Protein AF-A0AAE0IP73-F1 (afdb_monomer)

InterPro domains:
  IPR002052 DNA methylase, N-6 adenine-specific, conserved site [PS00092] (218-224)
  IPR004556 Methyltransferase HemK-like [TIGR00536] (57-243)
  IPR025714 Methyltransferase domain [PF13847] (130-221)
  IPR029063 S-adenosyl-L-methionine-dependent methyltransferase superfamily [G3DSA:3.40.50.150] (91-252)
  IPR029063 S-adenosyl-L-methionine-dependent methyltransferase superfamily [SSF53335] (69-247)
  IPR050320 Protein N5-glutamine methyltransferase [PTHR18895] (14-244)

Solvent-accessible surface area (backbone atoms only — not comparable to full-atom values): 18117 Å² total; per-residue (Å²): 133,86,82,80,61,69,66,59,47,54,57,27,40,78,76,31,63,66,31,34,49,25,28,83,62,51,72,37,65,70,53,12,48,52,53,49,49,53,49,49,50,52,48,53,76,71,51,94,57,93,46,75,71,43,57,54,50,43,52,54,50,43,52,51,53,49,53,45,37,43,74,37,49,52,63,40,56,73,70,38,32,46,80,48,86,98,40,64,41,60,33,50,81,63,32,59,74,88,47,73,70,58,39,52,54,46,55,51,48,41,54,49,53,58,46,48,54,67,77,56,60,64,95,50,88,77,59,77,73,46,32,38,38,23,40,50,28,34,43,26,62,61,44,52,47,45,46,65,69,42,54,89,79,37,60,30,30,39,35,37,26,28,21,71,45,67,64,17,38,54,42,21,54,48,28,39,60,72,59,65,66,67,64,68,100,56,101,50,60,48,48,78,50,70,42,74,30,49,81,87,45,98,72,44,64,99,66,65,97,85,52,84,89,71,68,77,39,82,46,67,70,63,80,79,56,47,48,72,48,48,76,71,69,52,55,71,36,49,71,74,55,34,58,74,35,69,74,52,52,79,83,86,73,90,68,84,89,81,81,88,81,94,75,88,82,82,87,79,85,89,79,90,79,84,86,76,90,72,88,78,86,78,92,79,79,82,88,76,92,82,82,91,85,80,88,133

Radius of gyration: 24.97 Å; Cα contacts (8 Å, |Δi|>4): 367; chains: 1; bounding box: 67×69×61 Å

Structure (mmCIF, N/CA/C/O backbone):
data_AF-A0AAE0IP73-F1
#
_entry.id   AF-A0AAE0IP73-F1
#
loop_
_atom_site.group_PDB
_atom_site.id
_atom_site.type_symbol
_atom_site.label_atom_id
_atom_site.label_alt_id
_atom_site.label_comp_id
_atom_site.label_asym_id
_atom_site.label_entity_id
_atom_site.label_seq_id
_atom_site.pdbx_PDB_ins_code
_atom_site.Cartn_x
_atom_site.Cartn_y
_atom_site.Cartn_z
_atom_site.occupancy
_atom_site.B_iso_or_equiv
_atom_site.auth_seq_id
_atom_site.auth_comp_id
_atom_site.auth_asym_id
_atom_site.auth_atom_id
_atom_site.pdbx_PDB_model_num
ATOM 1 N N . MET A 1 1 ? 13.366 18.060 -13.856 1.00 60.97 1 MET A N 1
ATOM 2 C CA . MET A 1 1 ? 13.980 16.730 -13.618 1.00 60.97 1 MET A CA 1
ATOM 3 C C . MET A 1 1 ? 15.224 16.582 -14.489 1.00 60.97 1 MET A C 1
ATOM 5 O O . MET A 1 1 ? 15.120 16.883 -15.676 1.00 60.97 1 MET A O 1
ATOM 9 N N . PRO A 1 2 ? 16.370 16.143 -13.937 1.00 74.88 2 PRO A N 1
ATOM 10 C CA . PRO A 1 2 ? 17.631 16.024 -14.676 1.00 74.88 2 PRO A CA 1
ATOM 11 C C . PRO A 1 2 ? 17.542 14.958 -15.774 1.00 74.88 2 PRO A C 1
ATOM 13 O O . PRO A 1 2 ? 16.885 13.933 -15.590 1.00 74.88 2 PRO A O 1
ATOM 16 N N . ARG A 1 3 ? 18.163 15.199 -16.933 1.00 85.75 3 ARG A N 1
ATOM 17 C CA . ARG A 1 3 ? 18.193 14.235 -18.048 1.00 85.75 3 ARG A CA 1
ATOM 18 C C . ARG A 1 3 ? 19.105 13.053 -17.699 1.00 85.75 3 ARG A C 1
ATOM 20 O O . ARG A 1 3 ? 20.137 13.243 -17.070 1.00 85.75 3 ARG A O 1
ATOM 27 N N . LEU A 1 4 ? 18.723 11.847 -18.118 1.00 90.62 4 LEU A N 1
ATOM 28 C CA . LEU A 1 4 ? 19.570 10.658 -17.976 1.00 90.62 4 LEU A CA 1
ATOM 29 C C . LEU A 1 4 ? 20.636 10.657 -19.081 1.00 90.62 4 LEU A C 1
ATOM 31 O O . LEU A 1 4 ? 20.276 10.921 -20.234 1.00 90.62 4 LEU A O 1
ATOM 35 N N . PRO A 1 5 ? 21.910 10.359 -18.774 1.00 93.25 5 PRO A N 1
ATOM 36 C CA . PRO A 1 5 ? 22.958 10.352 -19.782 1.00 93.25 5 PRO A CA 1
ATOM 37 C C . PRO A 1 5 ? 22.764 9.175 -20.757 1.00 93.25 5 PRO A C 1
ATOM 39 O O . PRO A 1 5 ? 22.367 8.086 -20.331 1.00 93.25 5 PRO A O 1
ATOM 42 N N . PRO A 1 6 ? 23.061 9.342 -22.060 1.00 93.69 6 PRO A N 1
ATOM 43 C CA . PRO A 1 6 ? 22.957 8.257 -23.038 1.00 93.69 6 PRO A CA 1
ATOM 44 C C . PRO A 1 6 ? 23.772 7.010 -22.667 1.00 93.69 6 PRO A C 1
ATOM 46 O O . PRO A 1 6 ? 23.308 5.895 -22.894 1.00 93.69 6 PRO A O 1
ATOM 49 N N . SER A 1 7 ? 24.944 7.185 -22.043 1.00 95.19 7 SER A N 1
ATOM 50 C CA . SER A 1 7 ? 25.801 6.092 -21.553 1.00 95.19 7 SER A CA 1
ATOM 51 C C . SER A 1 7 ? 25.061 5.123 -20.627 1.00 95.19 7 SER A C 1
ATOM 53 O O . SER A 1 7 ? 25.246 3.914 -20.742 1.00 95.19 7 SER A O 1
ATOM 55 N N . LEU A 1 8 ? 24.148 5.624 -19.789 1.00 94.62 8 LEU A N 1
ATOM 56 C CA . LEU A 1 8 ? 23.350 4.796 -18.884 1.00 94.62 8 LEU A CA 1
ATOM 57 C C . LEU A 1 8 ? 22.394 3.868 -19.648 1.00 94.62 8 LEU A C 1
ATOM 59 O O . LEU A 1 8 ? 22.199 2.721 -19.254 1.00 94.62 8 LEU A O 1
ATOM 63 N N . PHE A 1 9 ? 21.823 4.328 -20.767 1.00 94.31 9 PHE A N 1
ATOM 64 C CA . PHE A 1 9 ? 20.981 3.481 -21.618 1.00 94.31 9 PHE A CA 1
ATOM 65 C C . PHE A 1 9 ? 21.792 2.403 -22.334 1.00 94.31 9 PHE A C 1
ATOM 67 O O . PHE A 1 9 ? 21.301 1.284 -22.480 1.00 94.31 9 PHE A O 1
ATOM 74 N N . TRP A 1 10 ? 23.017 2.715 -22.765 1.00 95.12 10 TRP A N 1
ATOM 75 C CA . TRP A 1 10 ? 23.924 1.728 -23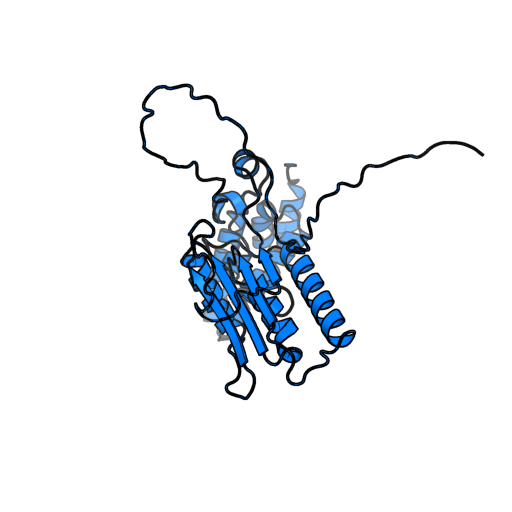.357 1.00 95.12 10 TRP A CA 1
ATOM 76 C C . TRP A 1 10 ? 24.322 0.656 -22.342 1.00 95.12 10 TRP A C 1
ATOM 78 O O . TRP A 1 10 ? 24.173 -0.529 -22.629 1.00 95.12 10 TRP A O 1
ATOM 88 N N . GLN A 1 11 ? 24.706 1.069 -21.132 1.00 95.69 11 GLN A N 1
ATOM 89 C CA . GLN A 1 11 ? 25.012 0.160 -20.026 1.00 95.69 11 GLN A CA 1
ATOM 90 C C . GLN A 1 11 ? 23.807 -0.713 -19.645 1.00 95.69 11 GLN A C 1
ATOM 92 O O . GLN A 1 11 ? 23.941 -1.912 -19.434 1.00 95.69 11 GLN A O 1
ATOM 97 N N . ALA A 1 12 ? 22.600 -0.147 -19.585 1.00 95.31 12 ALA A N 1
ATOM 98 C CA . ALA A 1 12 ? 21.411 -0.940 -19.296 1.00 95.31 12 ALA A CA 1
ATOM 99 C C . ALA A 1 12 ? 21.102 -1.945 -20.413 1.00 95.31 12 ALA A C 1
ATOM 101 O O . ALA A 1 12 ? 20.729 -3.076 -20.118 1.00 95.31 12 ALA A O 1
ATOM 102 N N . ARG A 1 13 ? 21.266 -1.557 -21.688 1.00 95.94 13 ARG A N 1
ATOM 103 C CA . ARG A 1 13 ? 21.025 -2.444 -22.839 1.00 95.94 13 ARG A CA 1
ATOM 104 C C . ARG A 1 13 ? 22.016 -3.598 -22.912 1.00 95.94 13 ARG A C 1
ATOM 106 O O . ARG A 1 1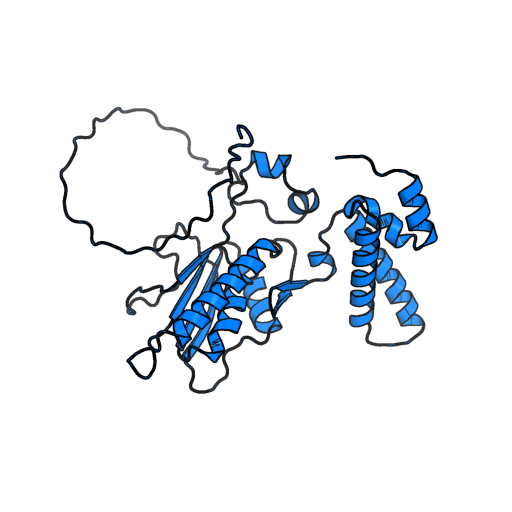3 ? 21.589 -4.679 -23.306 1.00 95.94 13 ARG A O 1
ATOM 113 N N . SER A 1 14 ? 23.280 -3.389 -22.534 1.00 96.12 14 SER A N 1
ATOM 114 C CA . SER A 1 14 ? 24.271 -4.473 -22.497 1.00 96.12 14 SER A CA 1
ATOM 115 C C . SER A 1 14 ? 23.934 -5.535 -21.447 1.00 96.12 14 SER A C 1
ATOM 117 O O . SER A 1 14 ? 24.271 -6.697 -21.637 1.00 96.12 14 SER A O 1
ATOM 119 N N . ILE A 1 15 ? 23.213 -5.161 -20.381 1.00 95.50 15 ILE A N 1
ATOM 120 C CA . ILE A 1 15 ? 22.706 -6.096 -19.366 1.00 95.50 15 ILE A CA 1
ATOM 121 C C . ILE A 1 15 ? 21.369 -6.714 -19.804 1.00 95.50 15 ILE A C 1
ATOM 123 O O . ILE A 1 15 ? 21.173 -7.926 -19.742 1.00 95.50 15 ILE A O 1
ATOM 127 N N . SER A 1 16 ? 20.398 -5.879 -20.187 1.00 95.56 16 SER A N 1
ATOM 128 C CA . SER A 1 16 ? 19.057 -6.307 -20.588 1.00 95.56 16 SER A CA 1
ATOM 129 C C . SER A 1 16 ? 18.303 -5.185 -21.318 1.00 95.56 16 SER A C 1
ATOM 131 O O . SER A 1 16 ? 18.069 -4.119 -20.735 1.00 95.56 16 SER A O 1
ATOM 133 N N . PRO A 1 17 ? 17.784 -5.422 -22.538 1.00 95.56 17 PRO A N 1
ATOM 134 C CA . PRO A 1 17 ? 16.918 -4.462 -23.231 1.00 95.56 17 PRO A CA 1
ATOM 135 C C . PRO A 1 17 ? 15.695 -4.042 -22.402 1.00 95.56 17 PRO A C 1
ATOM 137 O O . PRO A 1 17 ? 15.264 -2.888 -22.458 1.00 95.56 17 PRO A O 1
ATOM 140 N N . LEU A 1 18 ? 15.168 -4.956 -21.580 1.00 96.69 18 LEU A N 1
ATOM 141 C CA . LEU A 1 18 ? 14.058 -4.666 -20.676 1.00 96.69 18 LEU A CA 1
ATOM 142 C C . LEU A 1 18 ? 14.474 -3.708 -19.559 1.00 96.69 18 LEU A C 1
ATOM 144 O O . LEU A 1 18 ? 13.732 -2.773 -19.279 1.00 96.69 18 LEU A O 1
ATOM 148 N N . ALA A 1 19 ? 15.669 -3.860 -18.980 1.00 95.56 19 ALA A N 1
ATOM 149 C CA . ALA A 1 19 ? 16.162 -2.930 -17.961 1.00 95.56 19 ALA A CA 1
ATOM 150 C C . ALA A 1 19 ? 16.306 -1.514 -18.540 1.00 95.56 19 ALA A C 1
ATOM 152 O O . ALA A 1 19 ? 15.862 -0.537 -17.937 1.00 95.56 19 ALA A O 1
ATOM 153 N N . ALA A 1 20 ? 16.823 -1.407 -19.768 1.00 95.88 20 ALA A N 1
ATOM 154 C CA . ALA A 1 20 ? 16.914 -0.132 -20.473 1.00 95.88 20 ALA A CA 1
ATOM 155 C C . ALA A 1 20 ? 15.541 0.525 -20.708 1.00 95.88 20 ALA A C 1
ATOM 157 O O . ALA A 1 20 ? 15.435 1.753 -20.675 1.00 95.88 20 ALA A O 1
ATOM 158 N N . SER A 1 21 ? 14.483 -0.270 -20.916 1.00 95.81 21 SER A N 1
ATOM 159 C CA . SER A 1 21 ? 13.115 0.246 -21.068 1.00 95.81 21 SER A CA 1
ATOM 160 C C . SER A 1 21 ? 12.555 0.862 -19.777 1.00 95.81 21 SER A C 1
ATOM 162 O O . SER A 1 21 ? 11.788 1.823 -19.842 1.00 95.81 21 SER A O 1
ATOM 164 N N . LEU A 1 22 ? 12.988 0.365 -18.612 1.00 96.38 22 LEU A N 1
ATOM 165 C CA . LEU A 1 22 ? 12.520 0.810 -17.295 1.00 96.38 22 LEU A CA 1
ATOM 166 C C . LEU A 1 22 ? 13.253 2.058 -16.780 1.00 96.38 22 LEU A C 1
ATOM 168 O O . LEU A 1 22 ? 12.686 2.811 -15.989 1.00 96.38 22 LEU A O 1
ATOM 172 N N . LEU A 1 23 ? 14.463 2.346 -17.279 1.00 94.00 23 LEU A N 1
ATOM 173 C CA . LEU A 1 23 ? 15.287 3.491 -16.852 1.00 94.00 23 LEU A CA 1
ATOM 174 C C . LEU A 1 23 ? 14.543 4.830 -16.840 1.00 94.00 23 LEU A C 1
ATOM 176 O O . LEU A 1 23 ? 14.757 5.652 -15.952 1.00 94.00 23 LEU A O 1
ATOM 180 N N . LYS A 1 24 ? 13.664 5.080 -17.818 1.00 89.12 24 LYS A N 1
ATOM 181 C CA . LYS A 1 24 ? 12.915 6.348 -17.882 1.00 89.12 24 LYS A CA 1
ATOM 182 C C . LYS A 1 24 ? 12.046 6.561 -16.645 1.00 89.12 24 LYS A C 1
ATOM 184 O O . LYS A 1 24 ? 11.894 7.709 -16.217 1.00 89.12 24 LYS A O 1
ATOM 189 N N . THR A 1 25 ? 11.502 5.474 -16.106 1.00 91.31 25 THR A N 1
ATOM 190 C CA . THR A 1 25 ? 10.599 5.483 -14.960 1.00 91.31 25 THR A CA 1
ATOM 191 C C . THR A 1 25 ? 11.360 5.365 -13.643 1.00 91.31 25 THR A C 1
ATOM 193 O O . THR A 1 25 ? 11.041 6.101 -12.715 1.00 91.31 25 THR A O 1
ATOM 196 N N . CYS A 1 26 ? 12.391 4.516 -13.580 1.00 92.56 26 CYS A N 1
ATOM 197 C CA . CYS A 1 26 ? 13.190 4.290 -12.369 1.00 92.56 26 CYS A CA 1
ATOM 198 C C . CYS A 1 26 ? 14.248 5.372 -12.121 1.00 92.56 26 CYS A C 1
ATOM 200 O O . CYS A 1 26 ? 14.630 5.592 -10.985 1.00 92.56 26 CYS A O 1
ATOM 202 N N . ARG A 1 27 ? 14.693 6.077 -13.170 1.00 91.75 27 ARG A N 1
ATOM 203 C CA . ARG A 1 27 ? 15.709 7.150 -13.147 1.00 91.75 27 ARG A CA 1
ATOM 204 C C . ARG A 1 27 ? 17.138 6.715 -12.821 1.00 91.75 27 ARG A C 1
ATOM 206 O O . ARG A 1 27 ? 18.049 7.501 -13.056 1.00 91.75 27 ARG A O 1
ATOM 213 N N . ASP A 1 28 ? 17.352 5.481 -12.395 1.00 94.56 28 ASP A N 1
ATOM 214 C CA . ASP A 1 28 ? 18.674 4.894 -12.202 1.00 94.56 28 ASP A CA 1
ATOM 215 C C . ASP A 1 28 ? 18.690 3.401 -12.581 1.00 94.56 28 ASP A C 1
ATOM 217 O O . ASP A 1 28 ? 17.646 2.751 -12.708 1.00 94.56 28 ASP A O 1
ATOM 221 N N . LEU A 1 29 ? 19.892 2.875 -12.833 1.00 95.19 29 LEU A N 1
ATOM 222 C CA . LEU A 1 29 ? 20.094 1.492 -13.265 1.00 95.19 29 LEU A CA 1
ATOM 223 C C . LEU A 1 29 ? 19.829 0.465 -12.146 1.00 95.19 29 LEU A C 1
ATOM 225 O O . LEU A 1 29 ? 19.114 -0.497 -12.433 1.00 95.19 29 LEU A O 1
ATOM 229 N N . PRO A 1 30 ? 20.330 0.632 -10.904 1.00 97.00 30 PRO A N 1
ATOM 230 C CA . PRO A 1 30 ? 20.006 -0.280 -9.803 1.00 97.00 30 PRO A CA 1
ATOM 231 C C . PRO A 1 30 ? 18.498 -0.489 -9.604 1.00 97.00 30 PRO A C 1
ATOM 233 O O . PRO A 1 30 ? 18.034 -1.629 -9.555 1.00 97.00 30 PRO A O 1
ATOM 236 N N . SER A 1 31 ? 17.714 0.588 -9.578 1.00 96.00 31 SER A N 1
ATOM 237 C CA . SER A 1 31 ? 16.255 0.539 -9.462 1.00 96.00 31 SER A CA 1
ATOM 238 C C . SER A 1 31 ? 15.615 -0.163 -10.661 1.00 96.00 31 SER A C 1
ATOM 240 O O . SER A 1 31 ? 14.762 -1.028 -10.476 1.00 96.00 31 SER A O 1
ATOM 242 N N . ALA A 1 32 ? 16.057 0.128 -11.891 1.00 97.06 32 ALA A N 1
ATOM 243 C CA . ALA A 1 32 ? 15.546 -0.544 -13.090 1.00 97.06 32 ALA A CA 1
ATOM 244 C C . ALA A 1 32 ? 15.815 -2.060 -13.085 1.00 97.06 32 ALA A C 1
ATOM 246 O O . ALA A 1 32 ? 14.968 -2.842 -13.521 1.00 97.06 32 ALA A O 1
ATOM 247 N N . LEU A 1 33 ? 16.977 -2.487 -12.584 1.00 97.62 33 LEU A N 1
ATOM 248 C CA . LEU A 1 33 ? 17.318 -3.903 -12.443 1.00 97.62 33 LEU A CA 1
ATOM 249 C C . LEU A 1 33 ? 16.502 -4.578 -11.337 1.00 97.62 33 LEU A C 1
ATOM 251 O O . LEU A 1 33 ? 16.016 -5.689 -11.551 1.00 97.62 33 LEU A O 1
ATOM 255 N N . ASN A 1 34 ? 16.299 -3.905 -10.200 1.00 97.69 34 ASN A N 1
ATOM 256 C CA . ASN A 1 34 ? 15.454 -4.404 -9.114 1.00 97.69 34 ASN A CA 1
ATOM 257 C C . ASN A 1 34 ? 14.003 -4.592 -9.568 1.00 97.69 34 ASN A C 1
ATOM 259 O O . ASN A 1 34 ? 13.432 -5.660 -9.358 1.00 97.69 34 ASN A O 1
ATOM 263 N N . GLU A 1 35 ? 13.423 -3.605 -10.255 1.00 97.88 35 GLU A N 1
ATOM 264 C CA . GLU A 1 35 ? 12.065 -3.739 -10.780 1.00 97.88 35 GLU A CA 1
ATOM 265 C C . GLU A 1 35 ? 11.960 -4.830 -11.850 1.00 97.88 35 GLU A C 1
ATOM 267 O O . GLU A 1 35 ? 11.001 -5.600 -11.850 1.00 97.8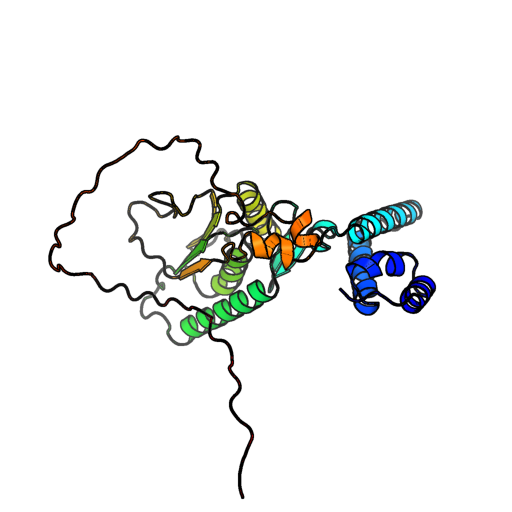8 35 GLU A O 1
ATOM 272 N N . LEU A 1 36 ? 12.953 -4.954 -12.738 1.00 98.00 36 LEU A N 1
ATOM 273 C CA . LEU A 1 36 ? 12.986 -6.047 -13.708 1.00 98.00 36 LEU A CA 1
ATOM 274 C C . LEU A 1 36 ? 13.043 -7.416 -13.017 1.00 98.00 36 LEU A C 1
ATOM 276 O O . LEU A 1 36 ? 12.372 -8.345 -13.467 1.00 98.00 36 LEU A O 1
ATOM 280 N N . ARG A 1 37 ? 13.834 -7.549 -11.946 1.00 97.88 37 ARG A N 1
ATOM 281 C CA . ARG A 1 37 ? 13.901 -8.774 -11.140 1.00 97.88 37 ARG A CA 1
ATOM 282 C C . ARG A 1 37 ? 12.526 -9.107 -10.557 1.00 97.88 37 ARG A C 1
ATOM 284 O O . ARG A 1 37 ? 12.045 -10.208 -10.792 1.00 97.88 37 ARG A O 1
ATOM 291 N N . TRP A 1 38 ? 11.861 -8.152 -9.910 1.00 97.62 38 TRP A N 1
ATOM 292 C CA . TRP A 1 38 ? 10.534 -8.375 -9.324 1.00 97.62 38 TRP A CA 1
ATOM 293 C C . TRP A 1 38 ? 9.465 -8.733 -10.363 1.00 97.62 38 TRP A C 1
ATOM 295 O O . TRP A 1 38 ? 8.660 -9.631 -10.136 1.00 97.62 38 TRP A O 1
ATOM 305 N N . ILE A 1 39 ? 9.469 -8.091 -11.539 1.00 97.69 39 ILE A N 1
ATOM 306 C CA . ILE A 1 39 ? 8.534 -8.450 -12.619 1.00 97.69 39 ILE A CA 1
ATOM 307 C C . ILE A 1 39 ? 8.810 -9.880 -13.115 1.00 97.69 39 ILE A C 1
ATOM 309 O O . ILE A 1 39 ? 7.870 -10.626 -13.380 1.00 97.69 39 ILE A O 1
ATOM 313 N N . ARG A 1 40 ? 10.081 -10.292 -13.229 1.00 96.31 40 ARG A N 1
ATOM 314 C CA . ARG A 1 40 ? 10.444 -11.673 -13.600 1.00 96.31 40 ARG A CA 1
ATOM 315 C C . ARG A 1 40 ? 9.980 -12.689 -12.562 1.00 96.31 40 ARG A C 1
ATOM 317 O O . ARG A 1 40 ? 9.426 -13.717 -12.945 1.00 96.31 40 ARG A O 1
ATOM 324 N N . GLU A 1 41 ? 10.193 -12.400 -11.282 1.00 95.12 41 GLU A N 1
ATOM 325 C CA . GLU A 1 41 ? 9.728 -13.236 -10.171 1.00 95.12 41 GLU A CA 1
ATOM 326 C C . GLU A 1 41 ? 8.204 -13.386 -10.218 1.00 95.12 41 GLU A C 1
ATOM 328 O O . GLU A 1 41 ? 7.708 -14.505 -10.211 1.00 95.12 41 GLU A O 1
ATOM 333 N N . HIS A 1 42 ? 7.464 -12.291 -10.412 1.00 94.88 42 HIS A N 1
ATOM 334 C CA . HIS A 1 42 ? 6.003 -12.316 -10.529 1.00 94.88 42 HIS A CA 1
ATOM 335 C C . HIS A 1 42 ? 5.492 -13.192 -11.686 1.00 94.88 42 HIS A C 1
ATOM 337 O O . HIS A 1 42 ? 4.551 -13.970 -11.512 1.00 94.88 42 HIS A O 1
ATOM 343 N N . VAL A 1 43 ? 6.125 -13.108 -12.862 1.00 94.62 43 VAL A N 1
ATOM 344 C CA . VAL A 1 43 ? 5.785 -13.976 -14.004 1.00 94.62 43 VAL A CA 1
ATOM 345 C C . VAL A 1 43 ? 6.088 -15.441 -13.686 1.00 94.62 43 VAL A C 1
ATOM 347 O O . VAL A 1 43 ? 5.273 -16.313 -13.978 1.00 94.62 43 VAL A O 1
ATOM 350 N N . SER A 1 44 ? 7.224 -15.708 -13.043 1.00 91.81 44 SER A N 1
ATOM 351 C CA . SER A 1 44 ? 7.641 -17.070 -12.691 1.00 91.81 44 SER A CA 1
ATOM 352 C C . SER A 1 44 ? 6.695 -17.700 -11.664 1.00 91.81 44 SER A C 1
ATOM 354 O O . SER A 1 44 ? 6.270 -18.834 -11.845 1.00 91.81 44 SER A O 1
ATOM 356 N N . SER A 1 45 ? 6.289 -16.948 -10.636 1.00 89.69 45 SER A N 1
ATOM 357 C CA . SER A 1 45 ? 5.346 -17.405 -9.605 1.00 89.69 45 SER A CA 1
ATOM 358 C C . SER A 1 45 ? 3.936 -17.662 -10.142 1.00 89.69 45 SER A C 1
ATOM 360 O O . SER A 1 45 ? 3.195 -18.455 -9.570 1.00 89.69 45 SER A O 1
ATOM 362 N N . SER A 1 46 ? 3.560 -17.005 -11.241 1.00 85.06 46 SER A N 1
ATOM 363 C CA . SER A 1 46 ? 2.258 -17.200 -11.897 1.00 85.06 46 SER A CA 1
ATOM 364 C C . SER A 1 46 ? 2.243 -18.395 -12.860 1.00 85.06 46 SER A C 1
ATOM 366 O O . SER A 1 46 ? 1.188 -18.747 -13.385 1.00 85.06 46 SER A O 1
ATOM 368 N N . SER A 1 47 ? 3.400 -19.012 -13.113 1.00 82.50 47 SER A N 1
ATOM 369 C CA . SER A 1 47 ? 3.576 -20.043 -14.135 1.00 82.50 47 SER A CA 1
ATOM 370 C C . SER A 1 47 ? 3.649 -21.425 -13.494 1.00 82.50 47 SER A C 1
ATOM 372 O O . SER A 1 47 ? 4.642 -21.795 -12.877 1.00 82.50 47 SER A O 1
ATOM 374 N N . SER A 1 48 ? 2.588 -22.217 -13.639 1.00 69.00 48 SER A N 1
ATOM 375 C CA . SER A 1 48 ? 2.465 -23.532 -12.988 1.00 69.00 48 SER A CA 1
ATOM 376 C C . SER A 1 48 ? 3.167 -24.682 -13.732 1.00 69.00 48 SER A C 1
ATOM 378 O O . SER A 1 48 ? 3.047 -25.831 -13.315 1.00 69.00 48 SER A O 1
ATOM 380 N N . SER A 1 49 ? 3.867 -24.427 -14.846 1.00 69.69 49 SER A N 1
ATOM 381 C CA . SER A 1 49 ? 4.451 -25.477 -15.696 1.00 69.69 49 SER A CA 1
ATOM 382 C C . SER A 1 49 ? 5.821 -25.101 -16.260 1.00 69.69 49 SER A C 1
ATOM 384 O O . SER A 1 49 ? 6.026 -24.007 -16.771 1.00 69.69 49 SER A O 1
ATOM 386 N N . SER A 1 50 ? 6.761 -26.048 -16.245 1.00 69.19 50 SER A N 1
ATOM 387 C CA . SER A 1 50 ? 8.125 -25.874 -16.773 1.00 69.19 50 SER A CA 1
ATOM 388 C C . SER A 1 50 ? 8.253 -26.147 -18.284 1.00 69.19 50 SER A C 1
ATOM 390 O O . SER A 1 50 ? 9.369 -26.239 -18.805 1.00 69.19 50 SER A O 1
ATOM 392 N N . SER A 1 51 ? 7.128 -26.299 -18.992 1.00 74.81 51 SER A N 1
ATOM 393 C CA . SER A 1 51 ? 7.086 -26.635 -20.421 1.00 74.81 51 SER A CA 1
ATOM 394 C C . SER A 1 51 ? 7.766 -25.571 -21.311 1.00 74.81 51 SER A C 1
ATOM 396 O O . SER A 1 51 ? 7.677 -24.374 -21.017 1.00 74.81 51 SER A O 1
ATOM 398 N N . PRO A 1 52 ? 8.394 -25.950 -22.446 1.00 71.06 52 PRO A N 1
ATOM 399 C CA . PRO A 1 52 ? 8.931 -25.004 -23.431 1.00 71.06 52 PRO A CA 1
ATOM 400 C C . PRO A 1 52 ? 7.908 -23.971 -23.931 1.00 71.06 52 PRO A C 1
ATOM 402 O O . PRO A 1 52 ? 8.265 -22.810 -24.139 1.00 71.06 52 PRO A O 1
ATOM 405 N N . SER A 1 53 ? 6.636 -24.362 -24.078 1.00 73.94 53 SER A N 1
ATOM 406 C CA . SER A 1 53 ? 5.550 -23.445 -24.452 1.00 73.94 53 SER A CA 1
ATOM 407 C C . SER A 1 53 ? 5.271 -22.405 -23.361 1.00 73.94 53 SER A C 1
ATOM 409 O O . SER A 1 53 ? 5.045 -21.236 -23.677 1.00 73.94 53 SER A O 1
ATOM 411 N N . SER A 1 54 ? 5.386 -22.798 -22.086 1.00 79.88 54 SER A N 1
ATOM 412 C CA . SER A 1 54 ? 5.270 -21.887 -20.940 1.00 79.88 54 SER A CA 1
ATOM 413 C C . SER A 1 54 ? 6.387 -20.849 -20.961 1.00 79.88 54 SER A C 1
ATOM 415 O O . SER A 1 54 ? 6.122 -19.660 -20.870 1.00 79.88 54 SER A O 1
ATOM 417 N N . LYS A 1 55 ? 7.633 -21.251 -21.245 1.00 83.94 55 LYS A N 1
ATOM 418 C CA . LYS A 1 55 ? 8.765 -20.307 -21.312 1.00 83.94 55 LYS A CA 1
ATOM 419 C C . LYS A 1 55 ? 8.582 -19.220 -22.374 1.00 83.94 55 LYS A C 1
ATOM 421 O O . LYS A 1 55 ? 9.024 -18.087 -22.181 1.00 83.94 55 LYS A O 1
ATOM 426 N N . HIS A 1 56 ? 7.969 -19.544 -23.515 1.00 87.94 56 HIS A N 1
ATOM 427 C CA . HIS A 1 56 ? 7.648 -18.529 -24.520 1.00 87.94 56 HIS A CA 1
ATOM 428 C C . HIS A 1 56 ? 6.561 -17.572 -24.015 1.00 87.94 56 HIS A C 1
ATOM 430 O O . HIS A 1 56 ? 6.728 -16.355 -24.120 1.00 87.94 56 HIS A O 1
ATOM 436 N N . HIS A 1 57 ? 5.490 -18.110 -23.424 1.00 90.06 57 HIS A N 1
ATOM 437 C CA . HIS A 1 57 ? 4.426 -17.315 -22.815 1.00 90.06 57 HIS A CA 1
ATOM 438 C C . HIS A 1 57 ? 4.975 -16.349 -21.754 1.00 90.06 57 HIS A C 1
ATOM 440 O O . HIS A 1 57 ? 4.725 -15.147 -21.834 1.00 90.06 57 HIS A O 1
ATOM 446 N N . ASP A 1 58 ? 5.822 -16.831 -20.848 1.00 92.19 58 ASP A N 1
ATOM 447 C CA . ASP A 1 58 ? 6.425 -16.042 -19.770 1.00 92.19 58 ASP A CA 1
ATOM 448 C C . ASP A 1 58 ? 7.242 -14.872 -20.316 1.00 92.19 58 ASP A C 1
ATOM 450 O O . ASP A 1 58 ? 7.160 -13.747 -19.822 1.00 92.19 58 ASP A O 1
ATOM 454 N N . ARG A 1 59 ? 7.999 -15.099 -21.397 1.00 93.00 59 ARG A N 1
ATOM 455 C CA . ARG A 1 59 ? 8.748 -14.031 -22.074 1.00 93.00 59 ARG A CA 1
ATOM 456 C C . ARG A 1 59 ? 7.818 -12.963 -22.642 1.00 93.00 59 ARG A C 1
ATOM 458 O O . ARG A 1 59 ? 8.124 -11.775 -22.518 1.00 93.00 59 ARG A O 1
ATOM 465 N N . VAL A 1 60 ? 6.699 -13.365 -23.245 1.00 95.19 60 VAL A N 1
ATOM 466 C CA . VAL A 1 60 ? 5.689 -12.437 -23.779 1.00 95.19 60 VAL A CA 1
ATOM 467 C C . VAL A 1 60 ? 5.040 -11.638 -22.645 1.00 95.19 60 VAL A C 1
ATOM 469 O O . VAL A 1 60 ? 4.945 -10.409 -22.737 1.00 95.19 60 VAL A O 1
ATOM 472 N N . VAL A 1 61 ? 4.652 -12.300 -21.551 1.00 95.94 61 VAL A N 1
ATOM 473 C CA . VAL A 1 61 ? 4.062 -11.648 -20.373 1.00 95.94 61 VAL A CA 1
ATOM 474 C C . VAL A 1 61 ? 5.055 -10.672 -19.745 1.00 95.94 61 VAL A C 1
ATOM 476 O O . VAL A 1 61 ? 4.719 -9.501 -19.567 1.00 95.94 61 VAL A O 1
ATOM 479 N N . LEU A 1 62 ? 6.298 -11.093 -19.502 1.00 97.06 62 LEU A N 1
ATOM 480 C CA . LEU A 1 62 ? 7.367 -10.245 -18.971 1.00 97.06 62 LEU A CA 1
ATOM 481 C C . LEU A 1 62 ? 7.540 -8.971 -19.807 1.00 97.06 62 LEU A C 1
ATOM 483 O O . LEU A 1 62 ? 7.545 -7.864 -19.267 1.00 97.06 62 LEU A O 1
ATOM 487 N N . HIS A 1 63 ? 7.622 -9.109 -21.133 1.00 97.38 63 HIS A N 1
ATOM 488 C CA . HIS A 1 63 ? 7.777 -7.965 -22.030 1.00 97.38 63 HIS A CA 1
ATOM 489 C C . HIS A 1 63 ? 6.572 -7.011 -21.951 1.00 97.38 63 HIS A C 1
ATOM 491 O O . HIS A 1 63 ? 6.739 -5.788 -21.930 1.00 97.38 63 HIS A O 1
ATOM 497 N N . LYS A 1 64 ? 5.351 -7.555 -21.844 1.00 97.69 64 LYS A N 1
ATOM 498 C CA . LYS A 1 64 ? 4.114 -6.777 -21.672 1.00 97.69 64 LYS A CA 1
ATOM 499 C C . LYS A 1 64 ? 4.096 -6.008 -20.348 1.00 97.69 64 LYS A C 1
ATOM 501 O O . LYS A 1 64 ? 3.715 -4.834 -20.339 1.00 97.69 64 LYS A O 1
ATOM 506 N N . LEU A 1 65 ? 4.513 -6.631 -19.245 1.00 97.81 65 LEU A N 1
ATOM 507 C CA . LEU A 1 65 ? 4.564 -5.988 -17.927 1.00 97.81 65 LEU A CA 1
ATOM 508 C C . LEU A 1 65 ? 5.644 -4.897 -17.872 1.00 97.81 65 LEU A C 1
ATOM 510 O O . LEU A 1 65 ? 5.361 -3.784 -17.426 1.00 97.81 65 LEU A O 1
ATOM 514 N N . CYS A 1 66 ? 6.836 -5.140 -18.427 1.00 97.81 66 CYS A N 1
ATOM 515 C CA . CYS A 1 66 ? 7.860 -4.100 -18.554 1.00 97.81 66 CYS A CA 1
ATOM 516 C C . CYS A 1 66 ? 7.381 -2.925 -19.421 1.00 97.81 66 CYS A C 1
ATOM 518 O O . CYS A 1 66 ? 7.606 -1.771 -19.065 1.00 97.81 66 CYS A O 1
ATOM 520 N N . ALA A 1 67 ? 6.657 -3.185 -20.516 1.00 97.00 67 ALA A N 1
ATOM 521 C CA . ALA A 1 67 ? 6.096 -2.125 -21.355 1.00 97.00 67 ALA A CA 1
ATOM 522 C C . ALA A 1 67 ? 5.044 -1.278 -20.616 1.00 97.00 67 ALA A C 1
ATOM 524 O O . ALA A 1 67 ? 5.010 -0.057 -20.782 1.00 97.00 67 ALA A O 1
ATOM 525 N N . ARG A 1 68 ? 4.201 -1.897 -19.774 1.00 96.94 68 ARG A N 1
ATOM 526 C CA . ARG A 1 68 ? 3.285 -1.179 -18.866 1.00 96.94 68 ARG A CA 1
ATOM 527 C C . ARG A 1 68 ? 4.062 -0.280 -17.905 1.00 96.94 68 ARG A C 1
ATOM 529 O O . ARG A 1 68 ? 3.784 0.919 -17.830 1.00 96.94 68 ARG A O 1
ATOM 536 N N . ARG A 1 69 ? 5.096 -0.823 -17.257 1.00 96.31 69 ARG A N 1
ATOM 537 C CA . ARG A 1 69 ? 5.933 -0.078 -16.309 1.00 96.31 69 ARG A CA 1
ATOM 538 C C . ARG A 1 69 ? 6.682 1.086 -16.964 1.00 96.31 69 ARG A C 1
ATOM 540 O O . ARG A 1 69 ? 6.725 2.190 -16.418 1.00 96.31 69 ARG A O 1
ATOM 547 N N . ALA A 1 70 ? 7.203 0.883 -18.172 1.00 94.94 70 ALA A N 1
ATOM 548 C CA . ALA A 1 70 ? 7.878 1.910 -18.967 1.00 94.94 70 ALA A CA 1
ATOM 549 C C . ALA A 1 70 ? 6.950 3.077 -19.367 1.00 94.94 70 ALA A C 1
ATOM 551 O O . ALA A 1 70 ? 7.420 4.193 -19.591 1.00 94.94 70 ALA A O 1
ATOM 552 N N . ARG A 1 71 ? 5.628 2.853 -19.425 1.00 94.12 71 ARG A N 1
ATOM 553 C CA . ARG A 1 71 ? 4.621 3.911 -19.640 1.00 94.12 71 ARG A CA 1
ATOM 554 C C . ARG A 1 71 ? 4.258 4.687 -18.369 1.00 94.12 71 ARG A C 1
ATOM 556 O O . ARG A 1 71 ? 3.520 5.666 -18.457 1.00 94.12 71 ARG A O 1
ATOM 563 N N . GLY A 1 72 ? 4.812 4.304 -17.220 1.00 91.88 72 GLY A N 1
ATOM 564 C CA . GLY A 1 72 ? 4.605 4.984 -15.943 1.00 91.88 72 GLY A CA 1
ATOM 565 C C . GLY A 1 72 ? 3.532 4.360 -15.056 1.00 91.88 72 GLY A C 1
ATOM 566 O O . GLY A 1 72 ? 3.240 4.931 -14.005 1.00 91.88 72 GLY A O 1
ATOM 567 N N . GLU A 1 73 ? 2.985 3.200 -15.432 1.00 94.75 73 GLU A N 1
ATOM 568 C CA . GLU A 1 73 ? 2.074 2.465 -14.556 1.00 94.75 73 GLU A CA 1
ATOM 569 C C . GLU A 1 73 ? 2.807 2.069 -13.256 1.00 94.75 73 GLU A C 1
ATOM 571 O O . GLU A 1 73 ? 3.969 1.643 -13.324 1.00 94.75 73 GLU A O 1
ATOM 576 N N . PRO A 1 74 ? 2.197 2.262 -12.069 1.00 95.50 74 PRO A N 1
ATOM 577 C CA . PRO A 1 74 ? 2.802 1.871 -10.804 1.00 95.50 74 PRO A CA 1
ATOM 578 C C . PRO A 1 74 ? 3.160 0.390 -10.785 1.00 95.50 74 PRO A C 1
ATOM 580 O O . PRO A 1 74 ? 2.369 -0.454 -11.210 1.00 95.50 74 PRO A O 1
ATOM 583 N N . LEU A 1 75 ? 4.340 0.073 -10.254 1.00 96.31 75 LEU A N 1
ATOM 584 C CA . LEU A 1 75 ? 4.801 -1.307 -10.159 1.00 96.31 75 LEU A CA 1
ATOM 585 C C . LEU A 1 75 ? 3.825 -2.163 -9.340 1.00 96.31 75 LEU A C 1
ATOM 587 O O . LEU A 1 75 ? 3.512 -3.273 -9.739 1.00 96.31 75 LEU A O 1
ATOM 591 N N . GLN A 1 76 ? 3.272 -1.628 -8.257 1.00 97.00 76 GLN A N 1
ATOM 592 C CA . GLN A 1 76 ? 2.352 -2.338 -7.367 1.00 97.00 76 GLN A CA 1
ATOM 593 C C . GLN A 1 76 ? 1.046 -2.738 -8.071 1.00 97.00 76 GLN A C 1
ATOM 595 O O . GLN A 1 76 ? 0.484 -3.783 -7.777 1.00 97.00 76 GLN A O 1
ATOM 600 N N . TYR A 1 77 ? 0.573 -1.960 -9.052 1.00 96.25 77 TYR A N 1
ATOM 601 C CA . TYR A 1 77 ? -0.572 -2.359 -9.886 1.00 96.25 77 TYR A CA 1
ATOM 602 C C . TYR A 1 77 ? -0.202 -3.390 -10.959 1.00 96.25 77 TYR A C 1
ATOM 604 O O . TYR A 1 77 ? -1.070 -4.105 -11.456 1.00 96.25 77 TYR A O 1
ATOM 612 N N . ILE A 1 78 ? 1.074 -3.453 -11.344 1.00 96.50 78 ILE A N 1
ATOM 613 C CA . ILE A 1 78 ? 1.597 -4.465 -12.266 1.00 96.50 78 ILE A CA 1
ATOM 614 C C . ILE A 1 78 ? 1.781 -5.797 -11.540 1.00 96.50 78 ILE A C 1
ATOM 616 O O . ILE A 1 78 ? 1.383 -6.817 -12.089 1.00 96.50 78 ILE A O 1
ATOM 620 N N . LEU A 1 79 ? 2.353 -5.770 -10.333 1.00 96.81 79 LEU A N 1
ATOM 621 C CA . LEU A 1 79 ? 2.570 -6.944 -9.484 1.00 96.81 79 LEU A CA 1
ATOM 622 C C . LEU A 1 79 ? 1.283 -7.402 -8.781 1.00 96.81 79 LEU A C 1
ATOM 624 O O . LEU A 1 79 ? 1.168 -8.562 -8.407 1.00 96.81 79 LEU A O 1
ATOM 628 N N . GLY A 1 80 ? 0.313 -6.501 -8.611 1.00 97.00 80 GLY A N 1
ATOM 629 C CA . GLY A 1 80 ? -0.979 -6.780 -7.984 1.00 97.00 80 GLY A CA 1
ATOM 630 C C . GLY A 1 80 ? -0.986 -6.653 -6.461 1.00 97.00 80 GLY A C 1
ATOM 631 O O . GLY A 1 80 ? -2.065 -6.664 -5.874 1.00 97.00 80 GLY A O 1
ATOM 632 N N . SER A 1 81 ? 0.170 -6.477 -5.820 1.00 97.19 81 SER A N 1
ATOM 633 C CA . SER A 1 81 ? 0.289 -6.289 -4.373 1.00 97.19 81 SER A CA 1
ATOM 634 C C . SER A 1 81 ? 1.552 -5.510 -3.985 1.00 97.19 81 SER A C 1
ATOM 636 O O . SER A 1 81 ? 2.363 -5.131 -4.840 1.00 97.19 81 SER A O 1
ATOM 638 N N . GLN A 1 82 ? 1.690 -5.229 -2.690 1.00 96.56 82 GLN A N 1
ATOM 639 C CA . GLN A 1 82 ? 2.940 -4.802 -2.074 1.00 96.56 82 GLN A CA 1
ATOM 640 C C . GLN A 1 82 ? 2.994 -5.207 -0.593 1.00 96.56 82 GLN A C 1
ATOM 642 O O . GLN A 1 82 ? 1.940 -5.279 0.048 1.00 96.56 82 GLN A O 1
ATOM 647 N N . PRO A 1 83 ? 4.196 -5.352 -0.014 1.00 97.50 83 PRO A N 1
ATOM 648 C CA . PRO A 1 83 ? 4.341 -5.568 1.419 1.00 97.50 83 PRO A CA 1
ATOM 649 C C . PRO A 1 83 ? 3.897 -4.348 2.239 1.00 97.50 83 PRO A C 1
ATOM 651 O O . PRO A 1 83 ? 4.060 -3.200 1.817 1.00 97.50 83 PRO A O 1
ATOM 654 N N . PHE A 1 84 ? 3.351 -4.609 3.424 1.00 98.06 84 PHE A N 1
ATOM 655 C CA . PHE A 1 84 ? 3.065 -3.615 4.454 1.00 98.06 84 PHE A CA 1
ATOM 656 C C . PHE A 1 84 ? 3.161 -4.286 5.828 1.00 98.06 84 PHE A C 1
ATOM 658 O O . PHE A 1 84 ? 2.249 -5.006 6.235 1.00 98.06 84 PHE A O 1
ATOM 665 N N . GLY A 1 85 ? 4.266 -4.069 6.540 1.00 96.06 85 GLY A N 1
ATOM 666 C CA . GLY A 1 85 ? 4.564 -4.787 7.773 1.00 96.06 85 GLY A CA 1
ATOM 667 C C . GLY A 1 85 ? 4.696 -6.286 7.510 1.00 96.06 85 GLY A C 1
ATOM 668 O O . GLY A 1 85 ? 5.521 -6.710 6.704 1.00 96.06 85 GLY A O 1
ATOM 669 N N . ASP A 1 86 ? 3.853 -7.075 8.173 1.00 94.19 86 ASP A N 1
ATOM 670 C CA . ASP A 1 86 ? 3.836 -8.538 8.024 1.00 94.19 86 ASP A CA 1
ATOM 671 C C . ASP A 1 86 ? 2.810 -9.009 6.977 1.00 94.19 86 ASP A C 1
ATOM 673 O O . ASP A 1 86 ? 2.585 -10.210 6.820 1.00 94.19 86 ASP A O 1
ATOM 677 N N . LEU A 1 87 ? 2.136 -8.071 6.307 1.00 97.94 87 LEU A N 1
ATOM 678 C CA . LEU A 1 87 ? 1.035 -8.337 5.388 1.00 97.94 87 LEU A CA 1
ATOM 679 C C . LEU A 1 87 ? 1.450 -8.113 3.934 1.00 97.94 87 LEU A C 1
ATOM 681 O O . LEU A 1 87 ? 2.265 -7.242 3.626 1.00 97.94 87 LEU A O 1
ATOM 685 N N . ASP A 1 88 ? 0.813 -8.851 3.029 1.00 97.88 88 ASP A N 1
ATOM 686 C CA . ASP A 1 88 ? 0.839 -8.570 1.594 1.00 97.88 88 ASP A CA 1
ATOM 687 C C . ASP A 1 88 ? -0.476 -7.888 1.208 1.00 97.88 88 ASP A C 1
ATOM 689 O O . ASP A 1 88 ? -1.564 -8.444 1.350 1.00 97.88 88 ASP A O 1
ATOM 693 N N . ILE A 1 89 ? -0.405 -6.636 0.772 1.00 98.44 89 ILE A N 1
ATOM 694 C CA . ILE A 1 89 ? -1.579 -5.813 0.495 1.00 98.44 89 ILE A CA 1
ATOM 695 C C . ILE A 1 89 ? -1.802 -5.762 -1.010 1.00 98.44 89 ILE A C 1
ATOM 697 O O . ILE A 1 89 ? -1.058 -5.106 -1.744 1.00 98.44 89 ILE A O 1
ATOM 701 N N . LEU A 1 90 ? -2.878 -6.400 -1.470 1.00 98.56 90 LEU A N 1
ATOM 702 C CA . LEU A 1 90 ? -3.358 -6.298 -2.840 1.00 98.56 90 LEU A CA 1
ATOM 703 C C . LEU A 1 90 ? -3.558 -4.828 -3.215 1.00 98.56 90 LEU A C 1
ATOM 705 O O . LEU A 1 90 ? -4.138 -4.024 -2.474 1.00 98.56 90 LEU A O 1
ATOM 709 N N . CYS A 1 91 ? -3.101 -4.497 -4.413 1.00 97.31 91 CYS A N 1
ATOM 710 C CA . CYS A 1 91 ? -3.130 -3.170 -4.994 1.00 97.31 91 CYS A CA 1
ATOM 711 C C . CYS A 1 91 ? -3.846 -3.239 -6.344 1.00 97.31 91 CYS A C 1
ATOM 713 O O . CYS A 1 91 ? -3.508 -4.041 -7.212 1.00 97.31 91 CYS A O 1
ATOM 715 N N . ARG A 1 92 ? -4.830 -2.363 -6.556 1.00 93.81 92 ARG A N 1
ATOM 716 C CA . ARG A 1 92 ? -5.503 -2.221 -7.853 1.00 93.81 92 ARG A CA 1
ATOM 717 C C . ARG A 1 92 ? -5.802 -0.759 -8.151 1.00 93.81 92 ARG A C 1
ATOM 719 O O . ARG A 1 92 ? -5.904 0.064 -7.241 1.00 93.81 92 ARG A O 1
ATOM 726 N N . ARG A 1 93 ? -5.970 -0.453 -9.437 1.00 92.38 93 ARG A N 1
ATOM 727 C CA . ARG A 1 93 ? -6.298 0.893 -9.915 1.00 92.38 93 ARG A CA 1
ATOM 728 C C . ARG A 1 93 ? -7.548 1.437 -9.214 1.00 92.38 93 ARG A C 1
ATOM 730 O O . ARG A 1 93 ? -8.524 0.714 -9.030 1.00 92.38 93 ARG A O 1
ATOM 737 N N . GLY A 1 94 ? -7.519 2.725 -8.876 1.00 89.81 94 GLY A N 1
ATOM 738 C CA . GLY A 1 94 ? -8.635 3.416 -8.222 1.00 89.81 94 GLY A CA 1
ATOM 739 C C . GLY A 1 94 ? -8.618 3.350 -6.693 1.00 89.81 94 GLY A C 1
ATOM 740 O O . GLY A 1 94 ? -9.535 3.878 -6.073 1.00 89.81 94 GLY A O 1
ATOM 741 N N . VAL A 1 95 ? -7.588 2.748 -6.089 1.00 94.12 95 VAL A N 1
ATOM 742 C CA . VAL A 1 95 ? -7.328 2.802 -4.643 1.00 94.12 95 VAL A CA 1
ATOM 743 C C . VAL A 1 95 ? -5.863 3.169 -4.413 1.00 94.12 95 VAL A C 1
ATOM 745 O O . VAL A 1 95 ? -4.987 2.676 -5.127 1.00 94.12 95 VAL A O 1
ATOM 748 N N . LEU A 1 96 ? -5.603 4.061 -3.454 1.00 94.31 96 LEU A N 1
ATOM 749 C CA . LEU A 1 96 ? -4.259 4.553 -3.146 1.00 94.31 96 LEU A CA 1
ATOM 750 C C . LEU A 1 96 ? -3.321 3.392 -2.795 1.00 94.31 96 LEU A C 1
ATOM 752 O O . LEU A 1 96 ? -3.680 2.511 -2.018 1.00 94.31 96 LEU A O 1
ATOM 756 N N . ILE A 1 97 ? -2.114 3.405 -3.354 1.00 96.12 97 ILE A N 1
ATOM 757 C CA . ILE A 1 97 ? -1.078 2.419 -3.034 1.00 96.12 97 ILE A CA 1
ATOM 758 C C . ILE A 1 97 ? -0.531 2.743 -1.628 1.00 96.12 97 ILE A C 1
ATOM 760 O O . ILE A 1 97 ? -0.098 3.883 -1.430 1.00 96.12 97 ILE A O 1
ATOM 764 N N . PRO A 1 98 ? -0.526 1.799 -0.656 1.00 96.31 98 PRO A N 1
ATOM 765 C CA . PRO A 1 98 ? 0.105 2.003 0.650 1.00 96.31 98 PRO A CA 1
ATOM 766 C C . PRO A 1 98 ? 1.509 2.607 0.530 1.00 96.31 98 PRO A C 1
ATOM 768 O O . PRO A 1 98 ? 2.251 2.294 -0.402 1.00 96.31 98 PRO A O 1
ATOM 771 N N . ARG A 1 99 ? 1.870 3.511 1.439 1.00 95.50 99 ARG A N 1
ATOM 772 C CA . ARG A 1 99 ? 3.161 4.205 1.387 1.00 95.50 99 ARG A CA 1
ATOM 773 C C . ARG A 1 99 ? 4.101 3.711 2.488 1.00 95.50 99 ARG A C 1
ATOM 775 O O . ARG A 1 99 ? 3.607 3.396 3.572 1.00 95.50 99 ARG A O 1
ATOM 782 N N . PRO A 1 100 ? 5.428 3.698 2.261 1.00 95.38 100 PRO A N 1
ATOM 783 C CA . PRO A 1 100 ? 6.400 3.327 3.293 1.00 95.38 100 PRO A CA 1
ATOM 784 C C . PRO A 1 100 ? 6.287 4.177 4.566 1.00 95.38 100 PRO A C 1
ATOM 786 O O . PRO A 1 100 ? 6.462 3.684 5.675 1.00 95.38 100 PRO A O 1
ATOM 789 N N . GLU A 1 101 ? 5.938 5.458 4.439 1.00 95.94 101 GLU A N 1
ATOM 790 C CA . GLU A 1 101 ? 5.710 6.343 5.583 1.00 95.94 101 GLU A CA 1
ATOM 791 C C . GLU A 1 101 ? 4.489 5.895 6.400 1.00 95.94 101 GLU A C 1
ATOM 793 O O . GLU A 1 101 ? 4.525 5.911 7.634 1.00 95.94 101 GLU A O 1
ATOM 798 N N . THR A 1 102 ? 3.430 5.447 5.711 1.00 96.75 102 THR A N 1
ATOM 799 C CA . THR A 1 102 ? 2.217 4.885 6.320 1.00 96.75 102 THR A CA 1
ATOM 800 C C . THR A 1 102 ? 2.521 3.609 7.091 1.00 96.75 102 THR A C 1
ATOM 802 O O . THR A 1 102 ? 2.079 3.437 8.229 1.00 96.75 102 THR A O 1
ATOM 805 N N . GLU A 1 103 ? 3.322 2.735 6.492 1.00 97.88 103 GLU A N 1
ATOM 806 C CA . GLU A 1 103 ? 3.813 1.515 7.123 1.00 97.88 103 GLU A CA 1
ATOM 807 C C . GLU A 1 103 ? 4.625 1.837 8.382 1.00 97.88 103 GLU A C 1
ATOM 809 O O . GLU A 1 103 ? 4.340 1.315 9.463 1.00 97.88 103 GLU A O 1
ATOM 814 N N . ALA A 1 104 ? 5.585 2.760 8.275 1.00 97.69 104 ALA A N 1
ATOM 815 C CA . ALA A 1 104 ? 6.479 3.116 9.368 1.00 97.69 104 ALA A CA 1
ATOM 816 C C . ALA A 1 104 ? 5.720 3.606 10.610 1.00 97.69 104 ALA A C 1
ATOM 818 O O . ALA A 1 104 ? 5.989 3.131 11.722 1.00 97.69 104 ALA A O 1
ATOM 819 N N . TYR A 1 105 ? 4.754 4.522 10.452 1.00 97.69 105 TYR A N 1
ATOM 820 C CA . TYR A 1 105 ? 3.985 4.992 11.607 1.00 97.69 105 TYR A CA 1
ATOM 821 C C . TYR A 1 105 ? 3.020 3.921 12.127 1.00 97.69 105 TYR A C 1
ATOM 823 O O . TYR A 1 105 ? 2.841 3.829 13.341 1.00 97.69 105 TYR A O 1
ATOM 831 N N . THR A 1 106 ? 2.425 3.097 11.255 1.00 98.38 106 THR A N 1
ATOM 832 C CA . THR A 1 106 ? 1.480 2.046 11.671 1.00 98.38 106 THR A CA 1
ATOM 833 C C . THR A 1 106 ? 2.197 1.000 12.518 1.00 98.38 106 THR A C 1
ATOM 835 O O . THR A 1 106 ? 1.748 0.667 13.614 1.00 98.38 106 THR A O 1
ATOM 838 N N . MET A 1 107 ? 3.379 0.562 12.076 1.00 98.12 107 MET A N 1
ATOM 839 C CA . MET A 1 107 ? 4.226 -0.366 12.825 1.00 98.12 107 MET A CA 1
ATOM 840 C C . MET A 1 107 ? 4.726 0.242 14.137 1.00 98.12 107 MET A C 1
ATOM 842 O O . MET A 1 107 ? 4.788 -0.440 15.160 1.00 98.12 107 MET A O 1
ATOM 846 N N . LYS A 1 108 ? 5.078 1.534 14.148 1.00 98.19 108 LYS A N 1
ATOM 847 C CA . LYS A 1 108 ? 5.448 2.232 15.388 1.00 98.19 108 LYS A CA 1
ATOM 848 C C . LYS A 1 108 ? 4.280 2.276 16.374 1.00 98.19 108 LYS A C 1
ATOM 850 O O . LYS A 1 108 ? 4.486 1.995 17.552 1.00 98.19 108 LYS A O 1
ATOM 855 N N . LEU A 1 109 ? 3.077 2.592 15.900 1.00 97.94 109 LEU A N 1
ATOM 856 C CA . LEU A 1 109 ? 1.876 2.637 16.725 1.00 97.94 109 LEU A CA 1
ATOM 857 C C . LEU A 1 109 ? 1.541 1.263 17.306 1.00 97.94 109 LEU A C 1
ATOM 859 O O . LEU A 1 109 ? 1.341 1.159 18.513 1.00 97.94 109 LEU A O 1
ATOM 863 N N . ALA A 1 110 ? 1.564 0.210 16.485 1.00 97.00 110 ALA A N 1
ATOM 864 C CA . ALA A 1 110 ? 1.369 -1.160 16.947 1.00 97.00 110 ALA A CA 1
ATOM 865 C C . ALA A 1 110 ? 2.332 -1.503 18.095 1.00 97.00 110 ALA A C 1
ATOM 867 O O . ALA A 1 110 ? 1.891 -1.927 19.159 1.00 97.00 110 ALA A O 1
ATOM 868 N N . ARG A 1 111 ? 3.635 -1.224 17.939 1.00 97.12 111 ARG A N 1
ATOM 869 C CA . ARG A 1 111 ? 4.639 -1.475 18.992 1.00 97.12 111 ARG A CA 1
ATOM 870 C C . ARG A 1 111 ? 4.362 -0.701 20.281 1.00 97.12 111 ARG A C 1
ATOM 872 O O . ARG A 1 111 ? 4.575 -1.248 21.362 1.00 97.12 111 ARG A O 1
ATOM 879 N N . ILE A 1 112 ? 3.911 0.552 20.179 1.00 96.56 112 ILE A N 1
ATOM 880 C CA . ILE A 1 112 ? 3.522 1.356 21.347 1.00 96.56 112 ILE A CA 1
ATOM 881 C C . ILE A 1 112 ? 2.349 0.682 22.061 1.00 96.56 112 ILE A C 1
ATOM 883 O O . ILE A 1 112 ? 2.463 0.389 23.244 1.00 96.56 112 ILE A O 1
ATOM 887 N N . LEU A 1 113 ? 1.275 0.345 21.345 1.00 94.50 113 LEU A N 1
ATOM 888 C CA . LEU A 1 113 ? 0.088 -0.293 21.925 1.00 94.50 113 LEU A CA 1
ATOM 889 C C . LEU A 1 113 ? 0.412 -1.648 22.578 1.00 94.50 113 LEU A C 1
ATOM 891 O O . LEU A 1 113 ? -0.011 -1.912 23.699 1.00 94.50 113 LEU A O 1
ATOM 895 N N . GLN A 1 114 ? 1.240 -2.472 21.930 1.00 93.88 114 GLN A N 1
ATOM 896 C CA . GLN A 1 114 ? 1.712 -3.745 22.490 1.00 93.88 114 GLN A CA 1
ATOM 897 C C . GLN A 1 114 ? 2.580 -3.560 23.746 1.00 93.88 114 GLN A C 1
ATOM 899 O O . GLN A 1 114 ? 2.630 -4.438 24.608 1.00 93.88 114 GLN A O 1
ATOM 904 N N . ARG A 1 115 ? 3.342 -2.464 23.836 1.00 94.00 115 ARG A N 1
ATOM 905 C CA . ARG A 1 115 ? 4.147 -2.140 25.021 1.00 94.00 115 ARG A CA 1
ATOM 906 C C . ARG A 1 115 ? 3.258 -1.661 26.165 1.00 94.00 115 ARG A C 1
ATOM 908 O O . ARG A 1 115 ? 3.426 -2.146 27.277 1.00 94.00 115 ARG A O 1
ATOM 915 N N . GLU A 1 116 ? 2.309 -0.774 25.884 1.00 91.19 116 GLU A N 1
ATOM 916 C CA . GLU A 1 116 ? 1.350 -0.280 26.878 1.00 91.19 116 GLU A CA 1
ATOM 917 C C . GLU A 1 116 ? 0.528 -1.431 27.472 1.00 91.19 116 GLU A C 1
ATOM 919 O O . GLU A 1 116 ? 0.460 -1.559 28.690 1.00 91.19 116 GLU A O 1
ATOM 924 N N . ALA A 1 117 ? 0.015 -2.341 26.635 1.00 88.56 117 ALA A N 1
ATOM 925 C CA . ALA A 1 117 ? -0.745 -3.507 27.093 1.00 88.56 117 ALA A CA 1
ATOM 926 C C . ALA A 1 117 ? 0.066 -4.455 28.002 1.00 88.56 117 ALA A C 1
ATOM 928 O O . ALA A 1 117 ? -0.500 -5.093 28.887 1.00 88.56 117 ALA A O 1
ATOM 929 N N . ARG A 1 118 ? 1.389 -4.549 27.800 1.00 87.94 118 ARG A N 1
ATOM 930 C CA . ARG A 1 118 ? 2.287 -5.374 28.630 1.00 87.94 118 ARG A CA 1
ATOM 931 C C . ARG A 1 118 ? 2.699 -4.690 29.930 1.00 87.94 118 ARG A C 1
ATOM 933 O O . ARG A 1 118 ? 2.799 -5.354 30.955 1.00 87.94 118 ARG A O 1
ATOM 940 N N . ASN A 1 119 ? 2.961 -3.387 29.882 1.00 89.56 119 ASN A N 1
ATOM 941 C CA . ASN A 1 119 ? 3.448 -2.619 31.030 1.00 89.56 119 ASN A CA 1
ATOM 942 C C . ASN A 1 119 ? 2.327 -2.225 31.997 1.00 89.56 119 ASN A C 1
ATOM 944 O O . ASN A 1 119 ? 2.573 -2.051 33.189 1.00 89.56 119 ASN A O 1
ATOM 948 N N . HIS A 1 120 ? 1.108 -2.087 31.482 1.00 84.69 120 HIS A N 1
ATOM 949 C CA . HIS A 1 120 ? -0.077 -1.710 32.240 1.00 84.69 120 HIS A CA 1
ATOM 950 C C . HIS A 1 120 ? -1.177 -2.754 32.018 1.00 84.69 120 HIS A C 1
ATOM 952 O O . HIS A 1 120 ? -2.177 -2.461 31.356 1.00 84.69 120 HIS A O 1
ATOM 958 N N . PRO A 1 121 ? -0.992 -3.989 32.528 1.00 80.75 121 PRO A N 1
ATOM 959 C CA . PRO A 1 121 ? -2.006 -5.022 32.404 1.00 80.75 121 PRO A CA 1
ATOM 960 C C . PRO A 1 121 ? -3.308 -4.544 33.047 1.00 80.75 121 PRO A C 1
ATOM 962 O O . PRO A 1 121 ? -3.309 -3.899 34.099 1.00 80.75 121 PRO A O 1
ATOM 965 N N . TYR A 1 122 ? -4.428 -4.845 32.393 1.00 77.50 122 TYR A N 1
ATOM 966 C CA . TYR A 1 122 ? -5.727 -4.438 32.902 1.00 77.50 122 TYR A CA 1
ATOM 967 C C . TYR A 1 122 ? -5.994 -5.094 34.264 1.00 77.50 122 TYR A C 1
ATOM 969 O O . TYR A 1 122 ? -5.796 -6.300 34.405 1.00 77.50 122 TYR A O 1
ATOM 977 N N . PRO A 1 123 ? -6.491 -4.333 35.256 1.00 77.44 123 PRO A N 1
ATOM 978 C CA . PRO A 1 123 ? -6.808 -4.883 36.573 1.00 77.44 123 PRO A CA 1
ATOM 979 C C . PRO A 1 123 ? -8.016 -5.835 36.542 1.00 77.44 123 PRO A C 1
ATOM 981 O O . PRO A 1 123 ? -8.239 -6.577 37.491 1.00 77.44 123 PRO A O 1
ATOM 984 N N . GLN A 1 124 ? -8.811 -5.799 35.469 1.00 77.00 124 GLN A N 1
ATOM 985 C CA . GLN A 1 124 ? -10.016 -6.604 35.286 1.00 77.00 124 GLN A CA 1
ATOM 986 C C . GLN A 1 124 ? -9.743 -7.779 34.341 1.00 77.00 124 GLN A C 1
ATOM 988 O O . GLN A 1 124 ? -9.054 -7.617 33.332 1.00 77.00 124 GLN A O 1
ATOM 993 N N . SER A 1 125 ? -10.324 -8.942 34.655 1.00 78.25 125 SER A N 1
ATOM 994 C CA . SER A 1 125 ? -10.313 -10.135 33.806 1.00 78.25 125 SER A CA 1
ATOM 995 C C . SER A 1 125 ? -11.755 -10.539 33.459 1.00 78.25 125 SER A C 1
ATOM 997 O O . SER A 1 125 ? -12.533 -10.787 34.384 1.00 78.25 125 SER A O 1
ATOM 999 N N . PRO A 1 126 ? -12.134 -10.605 32.168 1.00 75.81 126 PRO A N 1
ATOM 1000 C CA . PRO A 1 126 ? -11.303 -10.308 31.000 1.00 75.81 126 PRO A CA 1
ATOM 1001 C C . PRO A 1 126 ? -11.013 -8.799 30.843 1.00 75.81 126 PRO A C 1
ATOM 1003 O O . PRO A 1 126 ? -11.772 -7.969 31.351 1.00 75.81 126 PRO A O 1
ATOM 1006 N N . PRO A 1 127 ? -9.931 -8.426 30.130 1.00 83.81 127 PRO A N 1
ATOM 1007 C CA . PRO A 1 127 ? -9.638 -7.029 29.825 1.00 83.81 127 PRO A CA 1
ATOM 1008 C C . PRO A 1 127 ? -10.776 -6.387 29.008 1.00 83.81 127 PRO A C 1
ATOM 1010 O O . PRO A 1 127 ? -11.467 -7.085 28.255 1.00 83.81 127 PRO A O 1
ATOM 1013 N N . PRO A 1 128 ? -10.973 -5.060 29.114 1.00 85.44 128 PRO A N 1
ATOM 1014 C CA . PRO A 1 128 ? -11.997 -4.356 28.356 1.00 85.44 128 PRO A CA 1
ATOM 1015 C C . PRO A 1 128 ? -11.747 -4.445 26.838 1.00 85.44 128 PRO A C 1
ATOM 1017 O O . PRO A 1 128 ? -10.600 -4.601 26.405 1.00 85.44 128 PRO A O 1
ATOM 1020 N N . PRO A 1 129 ? -12.809 -4.317 26.018 1.00 88.50 129 PRO A N 1
ATOM 1021 C CA . PRO A 1 129 ? -12.688 -4.299 24.564 1.00 88.50 129 PRO A CA 1
ATOM 1022 C C . PRO A 1 129 ? -11.815 -3.137 24.092 1.00 88.50 129 PRO A C 1
ATOM 1024 O O . PRO A 1 129 ? -11.953 -2.025 24.597 1.00 88.50 129 PRO A O 1
ATOM 1027 N N . VAL A 1 130 ? -10.991 -3.381 23.073 1.00 91.75 130 VAL A N 1
ATOM 1028 C CA . VAL A 1 130 ? -10.269 -2.324 22.349 1.00 91.75 130 VAL A CA 1
ATOM 1029 C C . VAL A 1 130 ? -10.985 -2.035 21.038 1.00 91.75 130 VAL A C 1
ATOM 1031 O O . VAL A 1 130 ? -11.212 -2.946 20.240 1.00 91.75 130 VAL A O 1
ATOM 1034 N N . ARG A 1 131 ? -11.337 -0.768 20.803 1.00 92.69 131 ARG A N 1
ATOM 1035 C CA . ARG A 1 131 ? -12.062 -0.326 19.604 1.00 92.69 131 ARG A CA 1
ATOM 1036 C C . ARG A 1 131 ? -11.240 0.669 18.794 1.00 92.69 131 ARG A C 1
ATOM 1038 O O . ARG A 1 131 ? -10.929 1.761 19.269 1.00 92.69 131 ARG A O 1
ATOM 1045 N N . ILE A 1 132 ? -10.927 0.293 17.558 1.00 95.50 132 ILE A N 1
ATOM 1046 C CA . ILE A 1 132 ? -10.089 1.057 16.631 1.00 95.50 132 ILE A CA 1
ATOM 1047 C C . ILE A 1 132 ? -10.896 1.410 15.382 1.00 95.50 132 ILE A C 1
ATOM 1049 O O . ILE A 1 132 ? -11.535 0.538 14.790 1.00 95.50 132 ILE A O 1
ATOM 1053 N N . ILE A 1 133 ? -10.828 2.669 14.951 1.00 96.06 133 ILE A N 1
ATOM 1054 C CA . ILE A 1 133 ? -11.395 3.130 13.681 1.00 96.06 133 ILE A CA 1
ATOM 1055 C C . ILE A 1 133 ? -10.290 3.692 12.790 1.00 96.06 133 ILE A C 1
ATOM 1057 O O . ILE A 1 133 ? -9.581 4.610 13.194 1.00 96.06 133 ILE A O 1
ATOM 1061 N N . ASP A 1 134 ? -10.186 3.162 11.574 1.00 97.44 134 ASP A N 1
ATOM 1062 C CA . ASP A 1 134 ? -9.337 3.659 10.492 1.00 97.44 134 ASP A CA 1
ATOM 1063 C C . ASP A 1 134 ? -10.187 4.414 9.460 1.00 97.44 134 ASP A C 1
ATOM 1065 O O . ASP A 1 134 ? -11.019 3.833 8.758 1.00 97.44 134 ASP A O 1
ATOM 1069 N N . VAL A 1 135 ? -10.011 5.729 9.396 1.00 96.44 135 VAL A N 1
ATOM 1070 C CA . VAL A 1 135 ? -10.768 6.635 8.528 1.00 96.44 135 VAL A CA 1
ATOM 1071 C C . VAL A 1 135 ? -10.000 6.877 7.234 1.00 96.44 135 VAL A C 1
ATOM 1073 O O . VAL A 1 135 ? -8.806 7.175 7.271 1.00 96.44 135 VAL A O 1
ATOM 1076 N N . CYS A 1 136 ? -10.700 6.825 6.096 1.00 96.00 136 CYS A N 1
ATOM 1077 C CA . CYS A 1 136 ? -10.093 6.802 4.759 1.00 96.00 136 CYS A CA 1
ATOM 1078 C C . CYS A 1 136 ? -9.212 5.556 4.570 1.00 96.00 136 CYS A C 1
ATOM 1080 O O . CYS A 1 136 ? -8.056 5.648 4.160 1.00 96.00 136 CYS A O 1
ATOM 1082 N N . THR A 1 137 ? -9.768 4.389 4.911 1.00 97.44 137 THR A N 1
ATOM 1083 C CA . THR A 1 137 ? -9.021 3.129 5.040 1.00 97.44 137 THR A CA 1
ATOM 1084 C C . THR A 1 137 ? -8.349 2.675 3.738 1.00 97.44 137 THR A C 1
ATOM 1086 O O . THR A 1 137 ? -7.354 1.948 3.774 1.00 97.44 137 THR A O 1
ATOM 1089 N N . GLY A 1 138 ? -8.849 3.094 2.567 1.00 97.50 138 GLY A N 1
ATOM 1090 C CA . GLY A 1 138 ? -8.250 2.757 1.279 1.00 97.50 138 GLY A CA 1
ATOM 1091 C C . GLY A 1 138 ? -8.140 1.244 1.065 1.00 97.50 138 GLY A C 1
ATOM 1092 O O . GLY A 1 138 ? -9.137 0.538 0.958 1.00 97.50 138 GLY A O 1
ATOM 1093 N N . THR A 1 139 ? -6.911 0.731 0.995 1.00 98.00 139 THR A N 1
ATOM 1094 C CA . THR A 1 139 ? -6.631 -0.713 0.887 1.00 98.00 139 THR A CA 1
ATOM 1095 C C . THR A 1 139 ? -6.914 -1.505 2.163 1.00 98.00 139 THR A C 1
ATOM 1097 O O . THR A 1 139 ? -6.807 -2.731 2.136 1.00 98.00 139 THR A O 1
ATOM 1100 N N . GLY A 1 140 ? -7.208 -0.839 3.280 1.00 98.19 140 GLY A N 1
ATOM 1101 C CA . GLY A 1 140 ? -7.313 -1.443 4.605 1.00 98.19 140 GLY A CA 1
ATOM 1102 C C . GLY A 1 140 ? -5.971 -1.657 5.306 1.00 98.19 140 GLY A C 1
ATOM 1103 O O . GLY A 1 140 ? -5.958 -2.234 6.387 1.00 98.19 140 GLY A O 1
ATOM 1104 N N . CYS A 1 141 ? -4.842 -1.233 4.722 1.00 98.38 141 CYS A N 1
ATOM 1105 C CA . CYS A 1 141 ? -3.503 -1.577 5.224 1.00 98.38 141 CYS A CA 1
ATOM 1106 C C . CYS A 1 141 ? -3.269 -1.218 6.703 1.00 98.38 141 CYS A C 1
ATOM 1108 O O . CYS A 1 141 ? -2.727 -2.036 7.443 1.00 98.38 141 CYS A O 1
ATOM 1110 N N . ILE A 1 142 ? -3.734 -0.049 7.158 1.00 98.56 142 ILE A N 1
ATOM 1111 C CA . ILE A 1 142 ? -3.595 0.385 8.556 1.00 98.56 142 ILE A CA 1
ATOM 1112 C C . ILE A 1 142 ? -4.448 -0.500 9.470 1.00 98.56 142 ILE A C 1
ATOM 1114 O O . ILE A 1 142 ? -3.923 -1.105 10.405 1.00 98.56 142 ILE A O 1
ATOM 1118 N N . ALA A 1 143 ? -5.750 -0.607 9.182 1.00 98.00 143 ALA A N 1
ATOM 1119 C CA . ALA A 1 143 ? -6.687 -1.429 9.946 1.00 98.00 143 ALA A CA 1
ATOM 1120 C C . ALA A 1 143 ? -6.228 -2.893 10.061 1.00 98.00 143 ALA A C 1
ATOM 1122 O O . ALA A 1 143 ? -6.202 -3.451 11.157 1.00 98.00 143 ALA A O 1
ATOM 1123 N N . LEU A 1 144 ? -5.829 -3.502 8.942 1.00 98.25 144 LEU A N 1
ATOM 1124 C CA . LEU A 1 144 ? -5.398 -4.900 8.881 1.00 98.25 144 LEU A CA 1
ATOM 1125 C C . LEU A 1 144 ? -4.111 -5.128 9.673 1.00 98.25 144 LEU A C 1
ATOM 1127 O O . LEU A 1 144 ? -4.042 -6.076 10.455 1.00 98.25 144 LEU A O 1
ATOM 1131 N N . GLN A 1 145 ? -3.111 -4.254 9.520 1.00 98.25 145 GLN A N 1
ATOM 1132 C CA . GLN A 1 145 ? -1.843 -4.398 10.237 1.00 98.25 145 GLN A CA 1
ATOM 1133 C C . GLN A 1 145 ? -2.027 -4.203 11.745 1.00 98.25 145 GLN A C 1
ATOM 1135 O O . GLN A 1 145 ? -1.487 -4.981 12.531 1.00 98.25 145 GLN A O 1
ATOM 1140 N N . LEU A 1 146 ? -2.822 -3.212 12.168 1.00 97.75 146 LEU A N 1
ATOM 1141 C CA . LEU A 1 146 ? -3.144 -3.027 13.586 1.00 97.75 146 LEU A CA 1
ATOM 1142 C C . LEU A 1 146 ? -3.903 -4.231 14.145 1.00 97.75 146 LEU A C 1
ATOM 1144 O O . LEU A 1 146 ? -3.552 -4.710 15.221 1.00 97.75 146 LEU A O 1
ATOM 1148 N N . PHE A 1 147 ? -4.890 -4.756 13.412 1.00 96.69 147 PHE A N 1
ATOM 1149 C CA . PHE A 1 147 ? -5.600 -5.968 13.813 1.00 96.69 147 PHE A CA 1
ATOM 1150 C C . PHE A 1 147 ? -4.622 -7.130 13.999 1.00 96.69 147 PHE A C 1
ATOM 1152 O O . PHE A 1 147 ? -4.542 -7.679 15.094 1.00 96.69 147 PHE A O 1
ATOM 1159 N N . ARG A 1 148 ? -3.789 -7.428 12.992 1.00 96.00 148 ARG A N 1
ATOM 1160 C CA . ARG A 1 148 ? -2.788 -8.504 13.047 1.00 96.00 148 ARG A CA 1
ATOM 1161 C C . ARG A 1 148 ? -1.840 -8.369 14.239 1.00 96.00 148 ARG A C 1
ATOM 1163 O O . ARG A 1 148 ? -1.564 -9.357 14.915 1.00 96.00 148 ARG A O 1
ATOM 1170 N N . SER A 1 149 ? -1.341 -7.165 14.509 1.00 95.94 149 SER A N 1
ATOM 1171 C CA . SER A 1 149 ? -0.390 -6.936 15.599 1.00 95.94 149 SER A CA 1
ATOM 1172 C C . SER A 1 149 ? -1.020 -7.010 16.994 1.00 95.94 149 SER A C 1
ATOM 1174 O O . SER A 1 149 ? -0.319 -7.334 17.955 1.00 95.94 149 SER A O 1
ATOM 1176 N N . LEU A 1 150 ? -2.307 -6.690 17.132 1.00 94.00 150 LEU A N 1
ATOM 1177 C CA . LEU A 1 150 ? -2.985 -6.580 18.430 1.00 94.00 150 LEU A CA 1
ATOM 1178 C C . LEU A 1 150 ? -3.822 -7.812 18.785 1.00 94.00 150 LEU A C 1
ATOM 1180 O O . LEU A 1 150 ? -4.030 -8.080 19.969 1.00 94.00 150 LEU A O 1
ATOM 1184 N N . GLN A 1 151 ? -4.246 -8.586 17.785 1.00 91.38 151 GLN A N 1
ATOM 1185 C CA . GLN A 1 151 ? -5.038 -9.804 17.948 1.00 91.38 151 GLN A CA 1
ATOM 1186 C C . GLN A 1 151 ? -4.456 -10.793 18.983 1.00 91.38 151 GLN A C 1
ATOM 1188 O O . GLN A 1 151 ? -5.227 -11.305 19.793 1.00 91.38 151 GLN A O 1
ATOM 1193 N N . PRO A 1 152 ? -3.132 -11.054 19.050 1.00 90.19 152 PRO A N 1
ATOM 1194 C CA . PRO A 1 152 ? -2.591 -12.013 20.020 1.00 90.19 152 PRO A CA 1
ATOM 1195 C C . PRO A 1 152 ? -2.667 -11.549 21.481 1.00 90.19 152 PRO A C 1
ATOM 1197 O O . PRO A 1 152 ? -2.501 -12.362 22.384 1.00 90.19 152 PRO A O 1
ATOM 1200 N N . ILE A 1 153 ? -2.866 -10.249 21.721 1.00 89.69 153 ILE A N 1
ATOM 1201 C CA . ILE A 1 153 ? -2.744 -9.627 23.050 1.00 89.69 153 ILE A CA 1
ATOM 1202 C C . ILE A 1 153 ? -4.107 -9.167 23.582 1.00 89.69 153 ILE A C 1
ATOM 1204 O O . ILE A 1 153 ? -4.313 -9.105 24.791 1.00 89.69 153 ILE A O 1
ATOM 1208 N N . HIS A 1 154 ? -5.057 -8.870 22.690 1.00 89.12 154 HIS A N 1
ATOM 1209 C CA . HIS A 1 154 ? -6.392 -8.402 23.053 1.00 89.12 154 HIS A CA 1
ATOM 1210 C C . HIS A 1 154 ? -7.461 -9.447 22.700 1.00 89.12 154 HIS A C 1
ATOM 1212 O O . HIS A 1 154 ? -7.799 -9.587 21.523 1.00 89.12 154 HIS A O 1
ATOM 1218 N N . PRO A 1 155 ? -8.049 -10.156 23.688 1.00 88.06 155 PRO A N 1
ATOM 1219 C CA . PRO A 1 155 ? -9.078 -11.170 23.429 1.00 88.06 155 PRO A CA 1
ATOM 1220 C C . PRO A 1 155 ? -10.379 -10.572 22.877 1.00 88.06 155 PRO A C 1
ATOM 1222 O O . PRO A 1 155 ? -11.107 -11.254 22.158 1.00 88.06 155 PRO A O 1
ATOM 1225 N N . THR A 1 156 ? -10.642 -9.296 23.173 1.00 90.38 156 THR A N 1
ATOM 1226 C CA . THR A 1 156 ? -11.769 -8.538 22.628 1.00 90.38 156 THR A CA 1
ATOM 1227 C C . THR A 1 156 ? -11.242 -7.328 21.860 1.00 90.38 156 THR A C 1
ATOM 1229 O O . THR A 1 156 ? -10.811 -6.339 22.459 1.00 90.38 156 THR A O 1
ATOM 1232 N N . LEU A 1 157 ? -11.248 -7.412 20.529 1.00 91.69 157 LEU A N 1
ATOM 1233 C CA . LEU A 1 157 ? -10.664 -6.410 19.633 1.00 91.69 157 LEU A CA 1
ATOM 1234 C C . LEU A 1 157 ? -11.615 -6.124 18.473 1.00 91.69 157 LEU A C 1
ATOM 1236 O O . LEU A 1 157 ? -11.923 -7.007 17.676 1.00 91.69 157 LEU A O 1
ATOM 1240 N N . HIS A 1 158 ? -12.026 -4.870 18.335 1.00 92.94 158 HIS A N 1
ATOM 1241 C CA . HIS A 1 158 ? -12.894 -4.418 17.258 1.00 92.94 158 HIS A CA 1
ATOM 1242 C C . HIS A 1 158 ? -12.168 -3.377 16.418 1.00 92.94 158 HIS A C 1
ATOM 1244 O O . HIS A 1 158 ? -11.891 -2.276 16.886 1.00 92.94 158 HIS A O 1
ATOM 1250 N N . VAL A 1 159 ? -11.878 -3.711 15.166 1.00 95.12 159 VAL A N 1
ATOM 1251 C CA . VAL A 1 159 ? -11.264 -2.795 14.204 1.00 95.12 159 VAL A CA 1
ATOM 1252 C C . VAL A 1 159 ? -12.259 -2.520 13.084 1.00 95.12 159 VAL A C 1
ATOM 1254 O O . VAL A 1 159 ? -12.860 -3.438 12.529 1.00 95.12 159 VAL A O 1
ATOM 1257 N N . SER A 1 160 ? -12.466 -1.253 12.749 1.00 95.31 160 SER A N 1
ATOM 1258 C CA . SER A 1 160 ? -13.333 -0.861 11.638 1.00 95.31 160 SER A CA 1
ATOM 1259 C C . SER A 1 160 ? -12.605 0.088 10.702 1.00 95.31 160 SER A C 1
ATOM 1261 O O . SER A 1 160 ? -12.094 1.110 11.145 1.00 95.31 160 SER A O 1
ATOM 1263 N N . GLY A 1 161 ? -12.576 -0.231 9.413 1.00 96.94 161 GLY A N 1
ATOM 1264 C CA . GLY A 1 161 ? -12.141 0.696 8.373 1.00 96.94 161 GLY A CA 1
ATOM 1265 C C . GLY A 1 161 ? -13.341 1.350 7.696 1.00 96.94 161 GLY A C 1
ATOM 1266 O O . GLY A 1 161 ? -14.302 0.662 7.339 1.00 96.94 161 GLY A O 1
ATOM 1267 N N . ILE A 1 162 ? -13.294 2.664 7.493 1.00 96.31 162 ILE A N 1
ATOM 1268 C CA . ILE A 1 162 ? -14.314 3.390 6.732 1.00 96.31 162 ILE A CA 1
ATOM 1269 C C . ILE A 1 162 ? -13.706 4.137 5.552 1.00 96.31 162 ILE A C 1
ATOM 1271 O O . ILE A 1 162 ? -12.596 4.664 5.627 1.00 96.31 162 ILE A O 1
ATOM 1275 N N . ASP A 1 163 ? -14.451 4.192 4.455 1.00 96.69 163 ASP A N 1
ATOM 1276 C CA . ASP A 1 163 ? -14.075 4.932 3.253 1.00 96.69 163 ASP A CA 1
ATOM 1277 C C . ASP A 1 163 ? -15.325 5.331 2.468 1.00 96.69 163 ASP A C 1
ATOM 1279 O O . ASP A 1 163 ? -16.317 4.599 2.446 1.00 96.69 163 ASP A O 1
ATOM 1283 N N . ILE A 1 164 ? -15.270 6.466 1.777 1.00 95.56 164 ILE A N 1
ATOM 1284 C CA . ILE A 1 164 ? -16.356 6.907 0.897 1.00 95.56 164 ILE A CA 1
ATOM 1285 C C . ILE A 1 164 ? -16.392 6.082 -0.398 1.00 95.56 164 ILE A C 1
ATOM 1287 O O . ILE A 1 164 ? -17.451 5.910 -1.011 1.00 95.56 164 ILE A O 1
ATOM 1291 N N . SER A 1 165 ? -15.239 5.543 -0.809 1.00 96.06 165 SER A N 1
ATOM 1292 C CA . SER A 1 165 ? -15.067 4.828 -2.066 1.00 96.06 165 SER A CA 1
ATOM 1293 C C . SER A 1 165 ? -15.504 3.358 -1.968 1.00 96.06 165 SER A C 1
ATOM 1295 O O . SER A 1 165 ? -14.897 2.571 -1.236 1.00 96.06 165 SER A O 1
ATOM 1297 N N . PRO A 1 166 ? -16.487 2.911 -2.776 1.00 96.50 166 PRO A N 1
ATOM 1298 C CA . PRO A 1 166 ? -16.857 1.497 -2.843 1.00 96.50 166 PRO A CA 1
ATOM 1299 C C . PRO A 1 166 ? -15.705 0.588 -3.302 1.00 96.50 166 PRO A C 1
ATOM 1301 O O . PRO A 1 166 ? -15.614 -0.558 -2.859 1.00 96.50 166 PRO A O 1
ATOM 1304 N N . SER A 1 167 ? -14.814 1.085 -4.174 1.00 96.69 167 SER A N 1
ATOM 1305 C CA . SER A 1 167 ? -13.661 0.312 -4.653 1.00 96.69 167 SER A CA 1
ATOM 1306 C C . SER A 1 167 ? -12.630 0.085 -3.547 1.00 96.69 167 SER A C 1
ATOM 1308 O O . SER A 1 167 ? -12.072 -1.010 -3.467 1.00 96.69 167 SER A O 1
ATOM 1310 N N . ALA A 1 168 ? -12.431 1.075 -2.667 1.00 97.31 168 ALA A N 1
ATOM 1311 C CA . ALA A 1 168 ? -11.582 0.957 -1.484 1.00 97.31 168 ALA A CA 1
ATOM 1312 C C . ALA A 1 168 ? -12.133 -0.108 -0.532 1.00 97.31 168 ALA A C 1
ATOM 1314 O O . ALA A 1 168 ? -11.439 -1.070 -0.219 1.00 97.31 168 ALA A O 1
ATOM 1315 N N . ILE A 1 169 ? -13.422 -0.032 -0.183 1.00 98.06 169 ILE A N 1
ATOM 1316 C CA . ILE A 1 169 ? -14.065 -1.017 0.701 1.00 98.06 169 ILE A CA 1
ATOM 1317 C C . ILE A 1 169 ? -14.015 -2.436 0.123 1.00 98.06 169 ILE A C 1
ATOM 1319 O O . ILE A 1 169 ? -13.718 -3.389 0.846 1.00 98.06 169 ILE A O 1
ATOM 1323 N N . SER A 1 170 ? -14.269 -2.599 -1.179 1.00 98.25 170 SER A N 1
ATOM 1324 C CA . SER A 1 170 ? -14.146 -3.901 -1.847 1.00 98.25 170 SER A CA 1
ATOM 1325 C C . SER A 1 170 ? -12.718 -4.450 -1.766 1.00 98.25 170 SER A C 1
ATOM 1327 O O . SER A 1 170 ? -12.528 -5.630 -1.466 1.00 98.25 170 SER A O 1
ATOM 1329 N N . LEU A 1 171 ? -11.710 -3.604 -1.993 1.00 98.38 171 LEU A N 1
ATOM 1330 C CA . LEU A 1 171 ? -10.311 -4.007 -1.917 1.00 98.38 171 LEU A CA 1
ATOM 1331 C C . LEU A 1 171 ? -9.870 -4.314 -0.480 1.00 98.38 171 LEU A C 1
ATOM 1333 O O . LEU A 1 171 ? -9.196 -5.316 -0.273 1.00 98.38 171 LEU A O 1
ATOM 1337 N N . ALA A 1 172 ? -10.283 -3.522 0.508 1.00 98.25 172 ALA A N 1
ATOM 1338 C CA . ALA A 1 172 ? -9.978 -3.764 1.916 1.0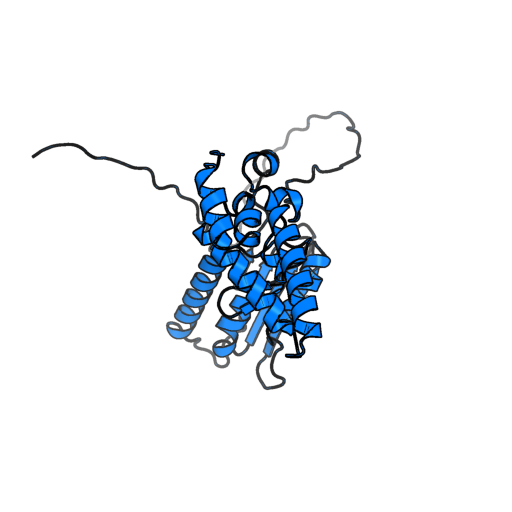0 98.25 172 ALA A CA 1
ATOM 1339 C C . ALA A 1 172 ? -10.532 -5.110 2.405 1.00 98.25 172 ALA A C 1
ATOM 1341 O O . ALA A 1 172 ? -9.828 -5.878 3.061 1.00 98.25 172 ALA A O 1
ATOM 1342 N N . ARG A 1 173 ? -11.759 -5.463 1.995 1.00 97.94 173 ARG A N 1
ATOM 1343 C CA . ARG A 1 173 ? -12.337 -6.794 2.250 1.00 97.94 173 ARG A CA 1
ATOM 1344 C C . ARG A 1 173 ? -11.579 -7.907 1.528 1.00 97.94 173 ARG A C 1
ATOM 1346 O O . ARG A 1 173 ? -11.368 -8.966 2.108 1.00 97.94 173 ARG A O 1
ATOM 1353 N N . ALA A 1 174 ? -11.139 -7.678 0.290 1.00 98.12 174 ALA A N 1
ATOM 1354 C CA . ALA A 1 174 ? -10.298 -8.645 -0.412 1.00 98.12 174 ALA A CA 1
ATOM 1355 C C . ALA A 1 174 ? -8.951 -8.848 0.305 1.00 98.12 174 ALA A C 1
ATOM 1357 O O . ALA A 1 174 ? -8.499 -9.980 0.419 1.00 98.12 174 ALA A O 1
ATOM 1358 N N . ASN A 1 175 ? -8.350 -7.784 0.846 1.00 98.50 175 ASN A N 1
ATOM 1359 C CA . ASN A 1 175 ? -7.106 -7.853 1.615 1.00 98.50 175 ASN A CA 1
ATOM 1360 C C . ASN A 1 175 ? -7.257 -8.569 2.958 1.00 98.50 175 ASN A C 1
ATOM 1362 O O . ASN A 1 175 ? -6.346 -9.290 3.361 1.00 98.50 175 ASN A O 1
ATOM 1366 N N . LEU A 1 176 ? -8.404 -8.414 3.623 1.00 97.12 176 LEU A N 1
ATOM 1367 C CA . LEU A 1 176 ? -8.768 -9.197 4.806 1.00 97.12 176 LEU A CA 1
ATOM 1368 C C . LEU A 1 176 ? -8.736 -10.701 4.515 1.00 97.12 176 LEU A C 1
ATOM 1370 O O . LEU A 1 176 ? -8.103 -11.456 5.252 1.00 97.12 176 LEU A O 1
ATOM 1374 N N . VAL A 1 177 ? -9.381 -11.117 3.423 1.00 97.00 177 VAL A N 1
ATOM 1375 C CA . VAL A 1 177 ? -9.400 -12.522 2.993 1.00 97.00 177 VAL A CA 1
ATOM 1376 C C . VAL A 1 177 ? -8.005 -12.980 2.567 1.00 97.00 177 VAL A C 1
ATOM 1378 O O . VAL A 1 177 ? -7.541 -14.011 3.036 1.00 97.00 177 VAL A O 1
ATOM 1381 N N . HIS A 1 178 ? -7.311 -12.192 1.740 1.00 97.31 178 HIS A N 1
ATOM 1382 C CA . HIS A 1 178 ? -5.971 -12.503 1.222 1.00 97.31 178 HIS A CA 1
ATOM 1383 C C . HIS A 1 178 ? -4.945 -12.764 2.329 1.00 97.31 178 HIS A C 1
ATOM 1385 O O . HIS A 1 178 ? -4.126 -13.668 2.214 1.00 97.31 178 HIS A O 1
ATOM 1391 N N . ASN A 1 179 ? -5.020 -12.010 3.427 1.00 97.12 179 ASN A N 1
ATOM 1392 C CA . ASN A 1 179 ? -4.103 -12.146 4.558 1.00 97.12 179 ASN A CA 1
ATOM 1393 C C . ASN A 1 179 ? -4.598 -13.113 5.647 1.00 97.12 179 ASN A C 1
ATOM 1395 O O . ASN A 1 179 ? -3.988 -13.188 6.712 1.00 97.12 179 ASN A O 1
ATOM 1399 N N . ASN A 1 180 ? -5.694 -13.845 5.409 1.00 94.75 180 ASN A N 1
ATOM 1400 C CA . ASN A 1 180 ? -6.273 -14.802 6.357 1.00 94.75 180 ASN A CA 1
ATOM 1401 C C . ASN A 1 180 ? -6.538 -14.202 7.754 1.00 94.75 180 ASN A C 1
ATOM 1403 O O . ASN A 1 180 ? -6.343 -14.866 8.770 1.00 94.75 180 ASN A O 1
ATOM 1407 N N . LEU A 1 181 ? -6.985 -12.941 7.820 1.00 90.75 181 LEU A N 1
ATOM 1408 C CA . LEU A 1 181 ? -7.260 -12.242 9.087 1.00 90.75 181 LEU A CA 1
ATOM 1409 C C . LEU A 1 181 ? -8.718 -12.395 9.554 1.00 90.75 181 LEU A C 1
ATOM 1411 O O . LEU A 1 181 ? -9.210 -11.593 10.348 1.00 90.75 181 LEU A O 1
ATOM 1415 N N . LEU A 1 182 ? -9.432 -13.404 9.051 1.00 77.62 182 LEU A N 1
ATOM 1416 C CA . LEU A 1 182 ? -10.768 -13.717 9.547 1.00 77.62 182 LEU A CA 1
ATOM 1417 C C . LEU A 1 182 ? -10.658 -14.254 10.985 1.00 77.62 182 LEU A C 1
ATOM 1419 O O . LEU A 1 182 ? -9.785 -15.085 11.248 1.00 77.62 182 LEU A O 1
ATOM 1423 N N . PRO A 1 183 ? -11.506 -13.788 11.920 1.00 63.84 183 PRO A N 1
ATOM 1424 C CA . PRO A 1 183 ? -11.437 -14.229 13.306 1.00 63.84 183 PRO A CA 1
ATOM 1425 C C . PRO A 1 183 ? -11.592 -15.753 13.394 1.00 63.84 183 PRO A C 1
ATOM 1427 O O . PRO A 1 183 ? -12.486 -16.302 12.741 1.00 63.84 183 PRO A O 1
ATOM 1430 N N . PRO A 1 184 ? -10.762 -16.456 14.184 1.00 58.16 184 PRO A N 1
ATOM 1431 C CA . PRO A 1 184 ? -11.000 -17.865 14.459 1.00 58.16 184 PRO A CA 1
ATOM 1432 C C . PRO A 1 184 ? -12.366 -18.041 15.138 1.00 58.16 184 PRO A C 1
ATOM 1434 O O . PRO A 1 184 ? -12.787 -17.216 15.943 1.00 58.16 184 PRO A O 1
ATOM 1437 N N . THR A 1 185 ? -13.049 -19.146 14.845 1.00 52.53 185 THR A N 1
ATOM 1438 C CA . THR A 1 185 ? -14.364 -19.533 15.398 1.00 52.53 185 THR A CA 1
ATOM 1439 C C . THR A 1 185 ? -14.354 -19.872 16.899 1.00 52.53 185 THR A C 1
ATOM 1441 O O . THR A 1 185 ? -15.285 -20.496 17.402 1.00 52.53 185 THR A O 1
ATOM 1444 N N . THR A 1 186 ? -13.320 -19.483 17.640 1.00 57.22 186 THR A N 1
ATOM 1445 C CA . THR A 1 186 ? -13.075 -19.900 19.027 1.00 57.22 186 THR A CA 1
ATOM 1446 C C . THR A 1 186 ? -13.083 -18.680 19.937 1.00 57.22 186 THR A C 1
ATOM 1448 O O . THR A 1 186 ? -12.463 -17.705 19.548 1.00 57.22 186 THR A O 1
ATOM 1451 N N . THR A 1 187 ? -13.749 -18.773 21.104 1.00 60.53 187 THR A N 1
ATOM 1452 C CA . THR A 1 187 ? -13.753 -17.977 22.375 1.00 60.53 187 THR A CA 1
ATOM 1453 C C . THR A 1 187 ? -13.346 -16.486 22.446 1.00 60.53 187 THR A C 1
ATOM 1455 O O . THR A 1 187 ? -13.675 -15.832 23.433 1.00 60.53 187 THR A O 1
ATOM 1458 N N . GLN A 1 188 ? -12.653 -15.921 21.466 1.00 70.56 188 GLN A N 1
ATOM 1459 C CA . GLN A 1 188 ? -12.246 -14.531 21.340 1.00 70.56 188 GLN A CA 1
ATOM 1460 C C . GLN A 1 188 ? -13.309 -13.732 20.581 1.00 70.56 188 GLN A C 1
ATOM 1462 O O . GLN A 1 188 ? -13.819 -14.150 19.542 1.00 70.56 188 GLN A O 1
ATOM 1467 N N . THR A 1 189 ? -13.606 -12.534 21.077 1.00 85.81 189 THR A N 1
ATOM 1468 C CA . THR A 1 189 ? -14.575 -11.620 20.462 1.00 85.81 189 THR A CA 1
ATOM 1469 C C . THR A 1 189 ? -13.809 -10.596 19.634 1.00 85.81 189 THR A C 1
ATOM 1471 O O . THR A 1 189 ? -13.633 -9.440 20.021 1.00 85.81 189 THR A O 1
ATOM 1474 N N . GLN A 1 190 ? -13.273 -11.050 18.504 1.00 90.56 190 GLN A N 1
ATOM 1475 C CA . GLN A 1 190 ? -12.442 -10.238 17.621 1.00 90.56 190 GLN A CA 1
ATOM 1476 C C . GLN A 1 190 ? -13.155 -10.010 16.298 1.00 90.56 190 GLN A C 1
ATOM 1478 O O . GLN A 1 190 ? -13.681 -10.941 15.698 1.00 90.56 190 GLN A O 1
ATOM 1483 N N . THR A 1 191 ? -13.179 -8.770 15.826 1.00 92.44 191 THR A N 1
ATOM 1484 C CA . THR A 1 191 ? -13.840 -8.422 14.568 1.00 92.44 191 THR A CA 1
ATOM 1485 C C . THR A 1 191 ? -13.042 -7.371 13.825 1.00 92.44 191 THR A C 1
ATOM 1487 O O . THR A 1 191 ? -12.657 -6.357 14.411 1.00 92.44 191 THR A O 1
ATOM 1490 N N . ILE A 1 192 ? -12.899 -7.557 12.519 1.00 94.94 192 ILE A N 1
ATOM 1491 C CA . ILE A 1 192 ? -12.442 -6.524 11.600 1.00 94.94 192 ILE A CA 1
ATOM 1492 C C . ILE A 1 192 ? -13.480 -6.339 10.499 1.00 94.94 192 ILE A C 1
ATOM 1494 O O . ILE A 1 192 ? -13.892 -7.301 9.853 1.00 94.94 192 ILE A O 1
ATOM 1498 N N . THR A 1 193 ? -13.955 -5.109 10.316 1.00 95.12 193 THR A N 1
ATOM 1499 C CA . THR A 1 193 ? -15.021 -4.810 9.351 1.00 95.12 193 THR A CA 1
ATOM 1500 C C . THR A 1 193 ? -14.710 -3.566 8.533 1.00 95.12 193 THR A C 1
ATOM 1502 O O . THR A 1 193 ? -13.978 -2.684 8.971 1.00 95.12 193 THR A O 1
ATOM 1505 N N . PHE A 1 194 ? -15.268 -3.499 7.325 1.00 96.81 194 PHE A N 1
ATOM 1506 C CA . PHE A 1 194 ? -15.073 -2.376 6.412 1.00 96.81 194 PHE A CA 1
ATOM 1507 C C . PHE A 1 194 ? -16.415 -1.862 5.919 1.00 96.81 194 PHE A C 1
ATOM 1509 O O . PHE A 1 194 ? -17.207 -2.646 5.381 1.00 96.81 194 PHE A O 1
ATOM 1516 N N . HIS A 1 195 ? -16.655 -0.561 6.067 1.00 95.69 195 HIS A N 1
ATOM 1517 C CA . HIS A 1 195 ? -17.947 0.065 5.788 1.00 95.69 195 HIS A CA 1
ATOM 1518 C C . HIS A 1 195 ? -17.794 1.260 4.864 1.00 95.69 195 HIS A C 1
ATOM 1520 O O . HIS A 1 195 ? -16.921 2.104 5.059 1.00 95.69 195 HIS A O 1
ATOM 1526 N N . LYS A 1 196 ? -18.679 1.349 3.869 1.00 96.19 196 LYS A N 1
ATOM 1527 C CA . LYS A 1 196 ? -18.781 2.563 3.067 1.00 96.19 196 LYS A CA 1
ATOM 1528 C C . LYS A 1 196 ? -19.442 3.635 3.926 1.00 96.19 196 LYS A C 1
ATOM 1530 O O . LYS A 1 196 ? -20.570 3.430 4.366 1.00 96.19 196 LYS A O 1
ATOM 1535 N N . SER A 1 197 ? -18.761 4.750 4.139 1.00 93.88 197 SER A N 1
ATOM 1536 C CA . SER A 1 197 ? -19.290 5.860 4.923 1.00 93.88 197 SER A CA 1
ATOM 1537 C C . SER A 1 197 ? -18.667 7.176 4.479 1.00 93.88 197 SER A C 1
ATOM 1539 O O . SER A 1 197 ? -17.508 7.213 4.067 1.00 93.88 197 SER A O 1
ATOM 1541 N N . ASP A 1 198 ? -19.445 8.248 4.562 1.00 92.62 198 ASP A N 1
ATOM 1542 C CA . ASP A 1 198 ? -18.945 9.609 4.414 1.00 92.62 198 ASP A CA 1
ATOM 1543 C C . ASP A 1 198 ? -18.688 10.183 5.810 1.00 92.62 198 ASP A C 1
ATOM 1545 O O . ASP A 1 198 ? -19.590 10.219 6.646 1.00 92.62 198 ASP A O 1
ATOM 1549 N N . LEU A 1 199 ? -17.457 10.640 6.051 1.00 88.88 199 LEU A N 1
ATOM 1550 C CA . LEU A 1 199 ? -17.030 11.219 7.325 1.00 88.88 199 LEU A CA 1
ATOM 1551 C C . LEU A 1 199 ? -17.867 12.443 7.730 1.00 88.88 199 LEU A C 1
ATOM 1553 O O . LEU A 1 199 ? -17.987 12.723 8.920 1.00 88.88 199 LEU A O 1
ATOM 1557 N N . PHE A 1 200 ? -18.447 13.153 6.762 1.00 88.31 200 PHE A N 1
ATOM 1558 C CA . PHE A 1 200 ? -19.285 14.328 7.004 1.00 88.31 200 PHE A CA 1
ATOM 1559 C C . PHE A 1 200 ? -20.764 13.988 7.239 1.00 88.31 200 PHE A C 1
ATOM 1561 O O . PHE A 1 200 ? -21.570 14.886 7.477 1.00 88.31 200 PHE A O 1
ATOM 1568 N N . SER A 1 201 ? -21.138 12.704 7.193 1.00 88.56 201 SER A N 1
ATOM 1569 C CA . SER A 1 201 ? -22.490 12.269 7.553 1.00 88.56 201 SER A CA 1
ATOM 1570 C C . SER A 1 201 ? -22.746 12.418 9.061 1.00 88.56 201 SER A C 1
ATOM 1572 O O . SER A 1 201 ? -21.803 12.336 9.844 1.00 88.56 201 SER A O 1
ATOM 1574 N N . PRO A 1 202 ? -24.011 12.559 9.508 1.00 84.00 202 PRO A N 1
ATOM 1575 C CA . PRO A 1 202 ? -24.349 12.704 10.932 1.00 84.00 202 PRO A CA 1
ATOM 1576 C C . PRO A 1 202 ? -23.887 11.541 11.827 1.00 84.00 202 PRO A C 1
ATOM 1578 O O . PRO A 1 202 ? -23.649 11.726 13.018 1.00 84.00 202 PRO A O 1
ATOM 1581 N N . SER A 1 203 ? -23.758 10.339 11.262 1.00 84.50 203 SER A N 1
ATOM 1582 C CA . SER A 1 203 ? -23.335 9.119 11.955 1.00 84.50 203 SER A CA 1
ATOM 1583 C C . SER A 1 203 ? -22.321 8.341 11.102 1.00 84.50 203 SER A C 1
ATOM 1585 O O . SER A 1 203 ? -22.643 7.290 10.546 1.00 84.50 203 SER A O 1
ATOM 1587 N N . PRO A 1 204 ? -21.078 8.846 10.966 1.00 84.56 204 PRO A N 1
ATOM 1588 C CA . PRO A 1 204 ? -20.115 8.311 10.006 1.00 84.56 204 PRO A CA 1
ATOM 1589 C C . PRO A 1 204 ? -19.502 6.981 10.465 1.00 84.56 204 PRO A C 1
ATOM 1591 O O . PRO A 1 204 ? -18.961 6.226 9.654 1.00 84.56 204 PRO A O 1
ATOM 1594 N N . PHE A 1 205 ? -19.573 6.683 11.762 1.00 86.12 205 PHE A N 1
ATOM 1595 C CA . PHE A 1 205 ? -18.981 5.492 12.350 1.00 86.12 205 PHE A CA 1
ATOM 1596 C C . PHE A 1 205 ? -20.039 4.400 12.556 1.00 86.12 205 PHE A C 1
ATOM 1598 O O . PHE A 1 205 ? -21.093 4.681 13.131 1.00 86.12 205 PHE A O 1
ATOM 1605 N N . PRO A 1 206 ? -19.759 3.148 12.152 1.00 75.44 206 PRO A N 1
ATOM 1606 C CA . PRO A 1 206 ? -20.657 2.009 12.327 1.00 75.44 206 PRO A CA 1
ATOM 1607 C C . PRO A 1 206 ? -20.621 1.518 13.785 1.00 75.44 206 PRO A C 1
ATOM 1609 O O . PRO A 1 206 ? -20.120 0.436 14.086 1.00 75.44 206 PRO A O 1
ATOM 1612 N N . LEU A 1 207 ? -21.105 2.346 14.713 1.00 70.44 207 LEU A N 1
ATOM 1613 C CA . LEU A 1 207 ? -21.201 2.026 16.137 1.00 70.44 207 LEU A CA 1
ATOM 1614 C C . LEU A 1 207 ? -22.612 1.499 16.466 1.00 70.44 207 LEU A C 1
ATOM 1616 O O . LEU A 1 207 ? -23.592 2.072 15.987 1.00 70.44 207 LEU A O 1
ATOM 1620 N N . PRO A 1 208 ? -22.759 0.442 17.290 1.00 59.66 208 PRO A N 1
ATOM 1621 C CA . PRO A 1 208 ? -24.073 -0.024 17.726 1.00 59.66 208 PRO A CA 1
ATOM 1622 C C . PRO A 1 208 ? -24.804 1.059 18.540 1.00 59.66 208 P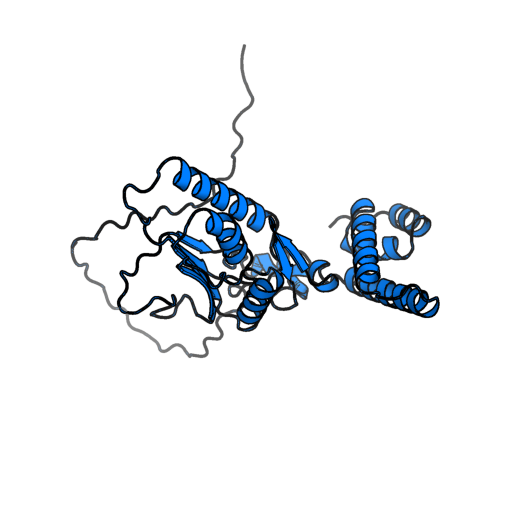RO A C 1
ATOM 1624 O O . PRO A 1 208 ? -24.178 1.658 19.417 1.00 59.66 208 PRO A O 1
ATOM 1627 N N . PRO A 1 209 ? -26.121 1.265 18.343 1.00 52.66 209 PRO A N 1
ATOM 1628 C CA . PRO A 1 209 ? -26.870 2.365 18.965 1.00 52.66 209 PRO A CA 1
ATOM 1629 C C . PRO A 1 209 ? -26.943 2.333 20.505 1.00 52.66 209 PRO A C 1
ATOM 1631 O O . PRO A 1 209 ? -27.306 3.336 21.103 1.00 52.66 209 PRO A O 1
ATOM 1634 N N . ASN A 1 210 ? -26.548 1.232 21.157 1.00 55.72 210 ASN A N 1
ATOM 1635 C CA . ASN A 1 210 ? -26.662 1.043 22.612 1.00 55.72 210 ASN A CA 1
ATOM 1636 C C . ASN A 1 210 ? -25.342 0.673 23.310 1.00 55.72 210 ASN A C 1
ATOM 1638 O O . ASN A 1 210 ? -25.340 0.346 24.496 1.00 55.72 210 ASN A O 1
ATOM 1642 N N . GLN A 1 211 ? -24.210 0.690 22.603 1.00 56.78 211 GLN A N 1
ATOM 1643 C CA . GLN A 1 211 ? -22.910 0.599 23.263 1.00 56.78 211 GLN A CA 1
ATOM 1644 C C . GLN A 1 211 ? -22.441 2.013 23.585 1.00 56.78 211 GLN A C 1
ATOM 1646 O O . GLN A 1 211 ? -22.562 2.907 22.751 1.00 56.78 211 GLN A O 1
ATOM 1651 N N . SER A 1 212 ? -21.876 2.212 24.779 1.00 55.38 212 SER A N 1
ATOM 1652 C CA . SER A 1 212 ? -21.084 3.405 25.080 1.00 55.38 212 SER A CA 1
ATOM 1653 C C . SER A 1 212 ? -20.186 3.687 23.871 1.00 55.38 212 SER A C 1
ATOM 1655 O O . SER A 1 212 ? -19.387 2.823 23.499 1.00 55.38 212 SER A O 1
ATOM 1657 N N . GLN A 1 213 ? -20.382 4.840 23.215 1.00 63.75 213 GLN A N 1
ATOM 1658 C CA . GLN A 1 213 ? -19.770 5.271 21.942 1.00 63.75 213 GLN A CA 1
ATOM 1659 C C . GLN A 1 213 ? -18.254 5.512 22.060 1.00 63.75 213 GLN A C 1
ATOM 1661 O O . GLN A 1 213 ? -17.686 6.443 21.495 1.00 63.75 213 GLN A O 1
ATOM 1666 N N . LYS A 1 214 ? -17.579 4.712 22.874 1.00 79.75 214 LYS A N 1
ATOM 1667 C CA . LYS A 1 214 ? -16.173 4.851 23.162 1.00 79.75 214 LYS A CA 1
ATOM 1668 C C . LYS A 1 214 ? -15.386 4.214 22.029 1.00 79.75 214 LYS A C 1
ATOM 1670 O O . LYS A 1 214 ? -15.493 3.009 21.799 1.00 79.75 214 LYS A O 1
ATOM 1675 N N . ILE A 1 215 ? -14.625 5.054 21.346 1.00 89.31 215 ILE A N 1
ATOM 1676 C CA . ILE A 1 215 ? -13.553 4.684 20.429 1.00 89.31 215 ILE A CA 1
ATOM 1677 C C . ILE A 1 215 ? -12.257 4.862 21.220 1.00 89.31 215 ILE A C 1
ATOM 1679 O O . ILE A 1 215 ? -12.024 5.942 21.763 1.00 89.31 215 ILE A O 1
ATOM 1683 N N . ASP A 1 216 ? -11.436 3.819 21.319 1.00 92.25 216 ASP A N 1
ATOM 1684 C CA . ASP A 1 216 ? -10.164 3.894 22.050 1.00 92.25 216 ASP A CA 1
ATOM 1685 C C . ASP A 1 216 ? -9.042 4.450 21.162 1.00 92.25 216 ASP A C 1
ATOM 1687 O O . ASP A 1 216 ? -8.129 5.113 21.652 1.00 92.25 216 ASP A O 1
ATOM 1691 N N . LEU A 1 217 ? -9.130 4.223 19.847 1.00 94.75 217 LEU A N 1
ATOM 1692 C CA . LEU A 1 217 ? -8.201 4.764 18.859 1.00 94.75 217 LEU A CA 1
ATOM 1693 C C . LEU A 1 217 ? -8.928 5.134 17.563 1.00 94.75 217 LEU A C 1
ATOM 1695 O O . LEU A 1 217 ? -9.547 4.289 16.923 1.00 94.75 217 LEU A O 1
ATOM 1699 N N . LEU A 1 218 ? -8.784 6.388 17.142 1.00 95.31 218 LEU A N 1
ATOM 1700 C CA . LEU A 1 218 ? -9.133 6.839 15.799 1.00 95.31 218 LEU A CA 1
ATOM 1701 C C . LEU A 1 218 ? -7.841 7.170 15.054 1.00 95.31 218 LEU A C 1
ATOM 1703 O O . LEU A 1 218 ? -7.020 7.947 15.542 1.00 95.31 218 LEU A O 1
ATOM 1707 N N . ILE A 1 219 ? -7.662 6.575 13.881 1.00 96.69 219 ILE A N 1
ATOM 1708 C CA . ILE A 1 219 ? -6.517 6.794 13.002 1.00 96.69 219 ILE A CA 1
ATOM 1709 C C . ILE A 1 219 ? -6.999 7.110 11.592 1.00 96.69 219 ILE A C 1
ATOM 1711 O O . ILE A 1 219 ? -8.096 6.727 11.199 1.00 96.69 219 ILE A O 1
ATOM 1715 N N . SER A 1 220 ? -6.201 7.859 10.839 1.00 95.31 220 SER A N 1
ATOM 1716 C CA . SER A 1 220 ? -6.506 8.180 9.453 1.00 95.31 220 SER A CA 1
ATOM 1717 C C . SER A 1 220 ? -5.232 8.503 8.690 1.00 95.31 220 SER A C 1
ATOM 1719 O O . SER A 1 220 ? -4.321 9.125 9.239 1.00 95.31 220 SER A O 1
ATOM 1721 N N . ASN A 1 221 ? -5.204 8.132 7.413 1.00 94.75 221 ASN A N 1
ATOM 1722 C CA . ASN A 1 221 ? -4.289 8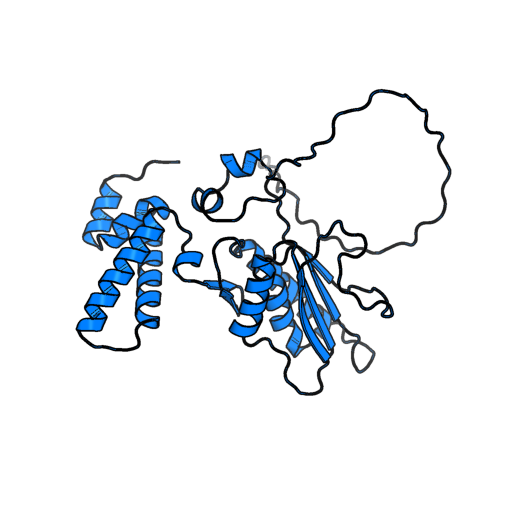.701 6.429 1.00 94.75 221 ASN A CA 1
ATOM 1723 C C . ASN A 1 221 ? -5.109 9.425 5.355 1.00 94.75 221 ASN A C 1
ATOM 1725 O O . ASN A 1 221 ? -5.287 8.898 4.252 1.00 94.75 221 ASN A O 1
ATOM 1729 N N . PRO A 1 222 ? -5.697 10.585 5.693 1.00 91.06 222 PRO A N 1
ATOM 1730 C CA . PRO A 1 222 ? -6.624 11.246 4.801 1.00 91.06 222 PRO A CA 1
ATOM 1731 C C . PRO A 1 222 ? -5.874 11.832 3.599 1.00 91.06 222 PRO A C 1
ATOM 1733 O O . PRO A 1 222 ? -4.663 12.044 3.640 1.00 91.06 222 PRO A O 1
ATOM 1736 N N . PRO A 1 223 ? -6.579 12.162 2.516 1.00 84.12 223 PRO A N 1
ATOM 1737 C CA . PRO A 1 223 ? -5.999 12.935 1.428 1.00 84.12 223 PRO A CA 1
ATOM 1738 C C . PRO A 1 223 ? -5.540 14.324 1.915 1.00 84.12 223 PRO A C 1
ATOM 1740 O O . PRO A 1 223 ? -6.360 15.162 2.273 1.00 84.12 223 PRO A O 1
ATOM 1743 N N . TYR A 1 224 ? -4.229 14.587 1.909 1.00 82.19 224 TYR A N 1
ATOM 1744 C CA . TYR A 1 224 ? -3.639 15.850 2.400 1.00 82.19 224 TYR A CA 1
ATOM 1745 C C . TYR A 1 224 ? -2.951 16.692 1.313 1.00 82.19 224 TYR A C 1
ATOM 1747 O O . TYR A 1 224 ? -2.444 17.780 1.585 1.00 82.19 224 TYR A O 1
ATOM 1755 N N . ILE A 1 225 ? -2.905 16.208 0.068 1.00 80.38 225 ILE A N 1
ATOM 1756 C CA . ILE A 1 225 ? -2.293 16.940 -1.048 1.00 80.38 225 ILE A CA 1
ATOM 1757 C C . ILE A 1 225 ? -3.333 17.891 -1.645 1.00 80.38 225 ILE A C 1
ATOM 1759 O O . ILE A 1 225 ? -4.392 17.454 -2.105 1.00 80.38 225 ILE A O 1
ATOM 1763 N N . SER A 1 226 ? -3.012 19.186 -1.652 1.00 81.25 226 SER A N 1
ATOM 1764 C CA . SER A 1 226 ? -3.839 20.220 -2.277 1.00 81.25 226 SER A CA 1
ATOM 1765 C C . SER A 1 226 ? -3.860 20.090 -3.800 1.00 81.25 226 SER A C 1
ATOM 1767 O O . SER A 1 226 ? -2.934 19.548 -4.404 1.00 81.25 226 SER A O 1
ATOM 1769 N N . LEU A 1 227 ? -4.888 20.654 -4.435 1.00 76.75 227 LEU A N 1
ATOM 1770 C CA . LEU A 1 227 ? -5.018 20.719 -5.895 1.00 76.75 227 LEU A CA 1
ATOM 1771 C C . LEU A 1 227 ? -3.761 21.196 -6.622 1.00 76.75 227 LEU A C 1
ATOM 1773 O O . LEU A 1 227 ? -3.250 20.459 -7.471 1.00 76.75 227 LEU A O 1
ATOM 1777 N N . PRO A 1 228 ? -3.218 22.386 -6.292 1.00 80.69 228 PRO A N 1
ATOM 1778 C CA . PRO A 1 228 ? -2.052 22.898 -7.000 1.00 80.69 228 PRO A CA 1
ATOM 1779 C C . PRO A 1 228 ? -0.843 21.972 -6.839 1.00 80.69 228 PRO A C 1
ATOM 1781 O O . PRO A 1 228 ? -0.130 21.692 -7.806 1.00 80.69 228 PRO A O 1
ATOM 1784 N N . SER A 1 229 ? -0.641 21.436 -5.634 1.00 78.50 229 SER A N 1
ATOM 1785 C CA . SER A 1 229 ? 0.454 20.514 -5.332 1.00 78.50 229 SER A CA 1
ATOM 1786 C C . SER A 1 229 ? 0.286 19.170 -6.039 1.00 78.50 229 SER A C 1
ATOM 1788 O O . SER A 1 229 ? 1.258 18.620 -6.550 1.00 78.50 229 SER A O 1
ATOM 1790 N N . TYR A 1 230 ? -0.941 18.656 -6.163 1.00 77.81 230 TYR A N 1
ATOM 1791 C CA . TYR A 1 230 ? -1.203 17.403 -6.870 1.00 77.81 230 TYR A CA 1
ATOM 1792 C C . TYR A 1 230 ? -0.692 17.471 -8.312 1.00 77.81 230 TYR A C 1
ATOM 1794 O O . TYR A 1 230 ? 0.016 16.570 -8.762 1.00 77.81 230 TYR A O 1
ATOM 1802 N N . HIS A 1 231 ? -0.948 18.574 -9.016 1.00 74.12 231 HIS A N 1
ATOM 1803 C CA . HIS A 1 231 ? -0.481 18.742 -10.391 1.00 74.12 231 HIS A CA 1
ATOM 1804 C C . HIS A 1 231 ? 1.024 19.013 -10.493 1.00 74.12 231 HIS A C 1
ATOM 1806 O O . HIS A 1 231 ? 1.669 18.496 -11.409 1.00 74.12 231 HIS A O 1
ATOM 1812 N N . THR A 1 232 ? 1.604 19.759 -9.553 1.00 72.62 232 THR A N 1
ATOM 1813 C CA . THR A 1 232 ? 2.976 20.282 -9.677 1.00 72.62 232 THR A CA 1
ATOM 1814 C C . THR A 1 232 ? 4.050 19.414 -9.019 1.00 72.62 232 THR A C 1
ATOM 1816 O O . THR A 1 232 ? 5.136 19.279 -9.581 1.00 72.62 232 THR A O 1
ATOM 1819 N N . THR A 1 233 ? 3.770 18.788 -7.872 1.00 72.62 233 THR A N 1
ATOM 1820 C CA . THR A 1 233 ? 4.804 18.142 -7.040 1.00 72.62 233 THR A CA 1
ATOM 1821 C C . THR A 1 233 ? 4.741 16.619 -7.029 1.00 72.62 233 THR A C 1
ATOM 1823 O O . THR A 1 233 ? 5.757 15.971 -6.780 1.00 72.62 233 THR A O 1
ATOM 1826 N N . THR A 1 234 ? 3.592 16.013 -7.338 1.00 75.12 234 THR A N 1
ATOM 1827 C CA . THR A 1 234 ? 3.472 14.546 -7.294 1.00 75.12 234 THR A CA 1
ATOM 1828 C C . THR A 1 234 ? 4.169 13.868 -8.479 1.00 75.12 234 THR A C 1
ATOM 1830 O O . THR A 1 234 ? 4.428 14.468 -9.527 1.00 75.12 234 THR A O 1
ATOM 1833 N N . ALA A 1 235 ? 4.519 12.590 -8.338 1.00 77.31 235 ALA A N 1
ATOM 1834 C CA . ALA A 1 235 ? 5.104 11.835 -9.440 1.00 77.31 235 ALA A CA 1
ATOM 1835 C C . ALA A 1 235 ? 4.076 11.600 -10.562 1.00 77.31 235 ALA A C 1
ATOM 1837 O O . ALA A 1 235 ? 2.869 11.530 -10.336 1.00 77.31 235 ALA A O 1
ATOM 1838 N N . ARG A 1 236 ? 4.555 11.413 -11.800 1.00 77.12 236 ARG A N 1
ATOM 1839 C CA . ARG A 1 236 ? 3.683 11.133 -12.958 1.00 77.12 236 ARG A CA 1
ATOM 1840 C C . ARG A 1 236 ? 2.805 9.895 -12.746 1.00 77.12 236 ARG A C 1
ATOM 1842 O O . ARG A 1 236 ? 1.661 9.898 -13.180 1.00 77.12 236 ARG A O 1
ATOM 1849 N N . SER A 1 237 ? 3.335 8.863 -12.094 1.00 75.06 237 SER A N 1
ATOM 1850 C CA . SER A 1 237 ? 2.586 7.647 -11.767 1.00 75.06 237 SER A CA 1
ATOM 1851 C C . SER A 1 237 ? 1.379 7.948 -10.878 1.00 75.06 237 SER A C 1
ATOM 1853 O O . SER A 1 237 ? 0.287 7.471 -11.168 1.00 75.06 237 SER A O 1
ATOM 1855 N N . VAL A 1 238 ? 1.557 8.802 -9.865 1.00 77.38 238 VAL A N 1
ATOM 1856 C CA . VAL A 1 238 ? 0.492 9.227 -8.947 1.00 77.38 238 VAL A CA 1
ATOM 1857 C C . VAL A 1 238 ? -0.597 9.971 -9.716 1.00 77.38 238 VAL A C 1
ATOM 1859 O O . VAL A 1 238 ? -1.749 9.555 -9.674 1.00 77.38 238 VAL A O 1
ATOM 1862 N N . ARG A 1 239 ? -0.226 10.993 -10.500 1.00 78.62 239 ARG A N 1
ATOM 1863 C CA . ARG A 1 239 ? -1.189 11.796 -11.281 1.00 78.62 239 ARG A CA 1
ATOM 1864 C C . ARG A 1 239 ? -2.010 10.989 -12.280 1.00 78.62 239 ARG A C 1
ATOM 1866 O O . ARG A 1 239 ? -3.151 11.332 -12.556 1.00 78.62 239 ARG A O 1
ATOM 1873 N N . ASN A 1 240 ? -1.401 9.968 -12.879 1.00 80.06 240 ASN A N 1
ATOM 1874 C CA . ASN A 1 240 ? -1.994 9.272 -14.017 1.00 80.06 240 ASN A CA 1
ATOM 1875 C C . ASN A 1 240 ? -2.744 7.991 -1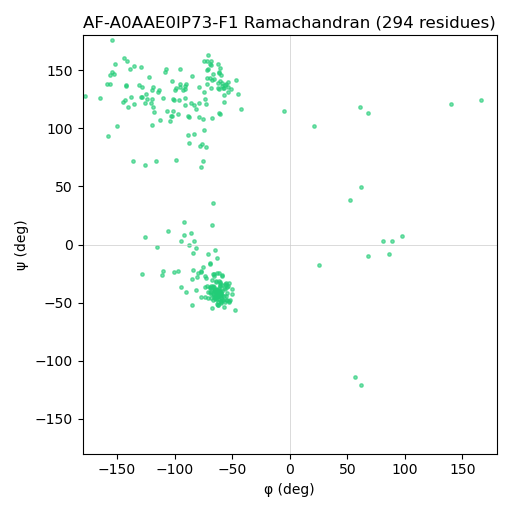3.628 1.00 80.06 240 ASN A C 1
ATOM 1877 O O . ASN A 1 240 ? -3.569 7.518 -14.412 1.00 80.06 240 ASN A O 1
ATOM 1881 N N . HIS A 1 241 ? -2.429 7.390 -12.477 1.00 79.31 241 HIS A N 1
ATOM 1882 C CA . HIS A 1 241 ? -2.912 6.048 -12.138 1.00 79.31 241 HIS A CA 1
ATOM 1883 C C . HIS A 1 241 ? -3.580 5.937 -10.769 1.00 79.31 241 HIS A C 1
ATOM 1885 O O . HIS A 1 241 ? -4.405 5.038 -10.595 1.00 79.31 241 HIS A O 1
ATOM 1891 N N . GLU A 1 242 ? -3.252 6.810 -9.819 1.00 80.00 242 GLU A N 1
ATOM 1892 C CA . GLU A 1 242 ? -3.828 6.776 -8.475 1.00 80.00 242 GLU A CA 1
ATOM 1893 C C . GLU A 1 242 ? -5.023 7.734 -8.375 1.00 80.00 242 GLU A C 1
ATOM 1895 O O . GLU A 1 242 ? -5.073 8.718 -9.119 1.00 80.00 242 GLU A O 1
ATOM 1900 N N . PRO A 1 243 ? -6.016 7.451 -7.508 1.00 75.69 243 PRO A N 1
ATOM 1901 C CA . PRO A 1 243 ? -7.164 8.335 -7.370 1.00 75.69 243 PRO A CA 1
ATOM 1902 C C . PRO A 1 243 ? -6.698 9.743 -6.962 1.00 75.69 243 PRO A C 1
ATOM 1904 O O . PRO A 1 243 ? -5.828 9.874 -6.094 1.00 75.69 243 PRO A O 1
ATOM 1907 N N . PRO A 1 244 ? -7.249 10.803 -7.578 1.00 64.38 244 PRO A N 1
ATOM 1908 C CA . PRO A 1 244 ? -6.977 12.159 -7.141 1.00 64.38 244 PRO A CA 1
ATOM 1909 C C . PRO A 1 244 ? -7.471 12.336 -5.703 1.00 64.38 244 PRO A C 1
ATOM 1911 O O . PRO A 1 244 ? -8.457 11.726 -5.286 1.00 64.38 244 PRO A O 1
ATOM 1914 N N . SER A 1 245 ? -6.790 13.196 -4.950 1.00 56.44 245 SER A N 1
ATOM 1915 C CA . SER A 1 245 ? -7.267 13.652 -3.644 1.00 56.44 245 SER A CA 1
ATOM 1916 C C . SER A 1 245 ? -8.720 14.161 -3.786 1.00 56.44 245 SER A C 1
ATOM 1918 O O . SER A 1 245 ? -9.001 14.900 -4.725 1.00 56.44 245 SER A O 1
ATOM 1920 N N . PRO A 1 246 ? -9.685 13.805 -2.927 1.00 47.38 246 PRO A N 1
ATOM 1921 C CA . PRO A 1 246 ? -11.000 14.448 -2.892 1.00 47.38 246 PRO A CA 1
ATOM 1922 C C . PRO A 1 246 ? -10.922 15.976 -2.771 1.00 47.38 246 PRO A C 1
ATOM 1924 O O . PRO A 1 246 ? -11.688 16.673 -3.424 1.00 47.38 246 PRO A O 1
ATOM 1927 N N . SER A 1 247 ? -9.914 16.519 -2.073 1.00 42.16 247 SER A N 1
ATOM 1928 C CA . SER A 1 247 ? -9.605 17.963 -2.071 1.00 42.16 247 SER A CA 1
ATOM 1929 C C . SER A 1 247 ? -9.152 18.495 -3.440 1.00 42.16 247 SER A C 1
ATOM 1931 O O . SER A 1 247 ? -8.911 19.691 -3.589 1.00 42.16 247 SER A O 1
ATOM 1933 N N . SER A 1 248 ? -9.005 17.599 -4.423 1.00 36.44 248 SER A N 1
ATOM 1934 C CA . SER A 1 248 ? -8.774 17.869 -5.839 1.00 36.44 248 SER A CA 1
ATOM 1935 C C . SER A 1 248 ? -9.930 17.664 -6.787 1.00 36.44 248 SER A C 1
ATOM 1937 O O . SER A 1 248 ? -9.777 17.793 -7.998 1.00 36.44 248 SER A O 1
ATOM 1939 N N . GLN A 1 249 ? -11.120 17.490 -6.237 1.00 35.34 249 GLN A N 1
ATOM 1940 C CA . GLN A 1 249 ? -12.346 17.688 -6.983 1.00 35.34 249 GLN A CA 1
ATOM 1941 C C . GLN A 1 249 ? -12.949 18.995 -6.474 1.00 35.34 249 GLN A C 1
ATOM 1943 O O . GLN A 1 249 ? -13.257 19.127 -5.292 1.00 35.34 249 GLN A O 1
ATOM 1948 N N . ALA A 1 250 ? -13.026 20.004 -7.346 1.00 33.94 250 ALA A N 1
ATOM 1949 C CA . ALA A 1 250 ? -13.766 21.217 -7.024 1.00 33.94 250 ALA A CA 1
ATOM 1950 C C . ALA A 1 250 ? -15.202 20.810 -6.651 1.00 33.94 250 ALA A C 1
ATOM 1952 O O . ALA A 1 250 ? -15.761 19.939 -7.326 1.00 33.94 250 ALA A O 1
ATOM 1953 N N . PRO A 1 251 ? -15.811 21.396 -5.608 1.00 34.72 251 PRO A N 1
ATOM 1954 C CA . PRO A 1 251 ? -17.216 21.153 -5.341 1.00 34.72 251 PRO A CA 1
ATOM 1955 C C . PRO A 1 251 ? -18.012 21.625 -6.559 1.00 34.72 251 PRO A C 1
ATOM 1957 O O . PRO A 1 251 ? -18.070 22.816 -6.858 1.00 34.72 251 PRO A O 1
ATOM 1960 N N . THR A 1 252 ? -18.625 20.696 -7.289 1.00 35.50 252 THR A N 1
ATOM 1961 C CA . THR A 1 252 ? -19.673 21.027 -8.255 1.00 35.50 252 THR A CA 1
ATOM 1962 C C . THR A 1 252 ? -20.942 21.331 -7.468 1.00 35.50 252 THR A C 1
ATOM 1964 O O . THR A 1 252 ? -21.865 20.523 -7.418 1.00 35.50 252 THR A O 1
ATOM 1967 N N . SER A 1 253 ? -20.970 22.474 -6.786 1.00 34.19 253 SER A N 1
ATOM 1968 C CA . SER A 1 253 ? -22.204 23.035 -6.249 1.00 34.19 253 SER A CA 1
ATOM 1969 C C . SER A 1 253 ? -22.830 23.907 -7.331 1.00 34.19 253 SER A C 1
ATOM 1971 O O . SER A 1 253 ? -22.476 25.074 -7.499 1.00 34.19 253 SER A O 1
ATOM 1973 N N . SER A 1 254 ? -23.745 23.321 -8.099 1.00 36.91 254 SER A N 1
ATOM 1974 C CA . SER A 1 254 ? -24.699 24.060 -8.916 1.00 36.91 254 SER A CA 1
ATOM 1975 C C . SER A 1 254 ? -25.797 24.620 -8.010 1.00 36.91 254 SER A C 1
ATOM 1977 O O . SER A 1 254 ? -26.843 23.995 -7.844 1.00 36.91 254 SER A O 1
ATOM 1979 N N . THR A 1 255 ? -25.563 25.796 -7.434 1.00 32.78 255 THR A N 1
ATOM 1980 C CA . THR A 1 255 ? -26.637 26.610 -6.853 1.00 32.78 255 THR A CA 1
ATOM 1981 C C . THR A 1 255 ? -26.311 28.086 -7.094 1.00 32.78 255 THR A C 1
ATOM 1983 O O . THR A 1 255 ? -25.217 28.517 -6.726 1.00 32.78 255 THR A O 1
ATOM 1986 N N . PRO A 1 256 ? -27.189 28.867 -7.750 1.00 33.19 256 PRO A N 1
ATOM 1987 C CA . PRO A 1 256 ? -26.927 30.279 -8.012 1.00 33.19 256 PRO A CA 1
ATOM 1988 C C . PRO A 1 256 ? -27.032 31.109 -6.718 1.00 33.19 256 PRO A C 1
ATOM 1990 O O . PRO A 1 256 ? -27.792 30.741 -5.820 1.00 33.19 256 PRO A O 1
ATOM 1993 N N . PRO A 1 257 ? -26.285 32.223 -6.598 1.00 32.28 257 PRO A N 1
ATOM 1994 C CA . PRO A 1 257 ? -26.307 33.047 -5.400 1.00 32.28 257 PRO A CA 1
ATOM 1995 C C . PRO A 1 257 ? -27.553 33.937 -5.383 1.00 32.28 257 PRO A C 1
ATOM 1997 O O . PRO A 1 257 ? -27.747 34.763 -6.275 1.00 32.28 257 PRO A O 1
ATOM 2000 N N . THR A 1 258 ? -28.366 33.809 -4.337 1.00 30.05 258 THR A N 1
ATOM 2001 C CA . THR A 1 258 ? -29.378 34.813 -3.991 1.00 30.05 258 THR A CA 1
ATOM 2002 C C . THR A 1 258 ? -28.765 35.823 -3.023 1.00 30.05 258 THR A C 1
ATOM 2004 O O . THR A 1 258 ? -28.061 35.470 -2.077 1.00 30.05 258 THR A O 1
ATOM 2007 N N . THR A 1 259 ? -29.001 37.094 -3.312 1.00 32.53 259 THR A N 1
ATOM 2008 C CA . THR A 1 259 ? -28.446 38.288 -2.674 1.00 32.53 259 THR A CA 1
ATOM 2009 C C . THR A 1 259 ? -28.955 38.567 -1.255 1.00 32.53 259 THR A C 1
ATOM 2011 O O . THR A 1 259 ? -30.115 38.327 -0.945 1.00 32.53 259 THR A O 1
ATOM 2014 N N . SER A 1 260 ? -28.068 39.218 -0.486 1.00 31.22 260 SER A N 1
ATOM 2015 C CA . SER A 1 260 ? -28.293 40.186 0.608 1.00 31.22 260 SER A CA 1
ATOM 2016 C C . SER A 1 260 ? -29.077 39.767 1.859 1.00 31.22 260 SER A C 1
ATOM 2018 O O . SER A 1 260 ? -30.289 39.622 1.809 1.00 31.22 260 SER A O 1
ATOM 2020 N N . SER A 1 261 ? -28.410 39.822 3.019 1.00 29.69 261 SER A N 1
ATOM 2021 C CA . SER A 1 261 ? -28.688 40.857 4.035 1.00 29.69 261 SER A CA 1
ATOM 2022 C C . SER A 1 261 ? -27.746 40.725 5.235 1.00 29.69 261 SER A C 1
ATOM 2024 O O . SER A 1 261 ? -27.622 39.663 5.841 1.00 29.69 261 SER A O 1
ATOM 2026 N N . THR A 1 262 ? -27.107 41.837 5.577 1.00 34.69 262 THR A N 1
ATOM 2027 C CA . THR A 1 262 ? -26.342 42.088 6.798 1.00 34.69 262 THR A CA 1
ATOM 2028 C C . THR A 1 262 ? -27.224 41.853 8.028 1.00 34.69 262 THR A C 1
ATOM 2030 O O . THR A 1 262 ? -28.251 42.510 8.167 1.00 34.69 262 THR A O 1
ATOM 2033 N N . SER A 1 263 ? -26.828 40.955 8.932 1.00 30.33 263 SER A N 1
ATOM 2034 C CA . SER A 1 263 ? -27.442 40.851 10.259 1.00 30.33 263 SER A CA 1
ATOM 2035 C C . SER A 1 263 ? -26.381 40.583 11.318 1.00 30.33 263 SER A C 1
ATOM 2037 O O . SER A 1 263 ? -25.656 39.592 11.294 1.00 30.33 263 SER A O 1
ATOM 2039 N N . THR A 1 264 ? -26.305 41.537 12.231 1.00 29.98 264 THR A N 1
ATOM 2040 C CA . THR A 1 264 ? -25.486 41.636 13.432 1.00 29.98 264 THR A CA 1
ATOM 2041 C C . THR A 1 264 ? -25.724 40.438 14.360 1.00 29.98 264 THR A C 1
ATOM 2043 O O . THR A 1 264 ? -26.867 40.149 14.706 1.00 29.98 264 THR A O 1
ATOM 2046 N N . TYR A 1 265 ? -24.663 39.756 14.802 1.00 28.80 265 TYR A N 1
ATOM 2047 C CA . TYR A 1 265 ? -24.746 38.752 15.870 1.00 28.80 265 TYR A CA 1
ATOM 2048 C C . TYR A 1 265 ? -24.507 39.413 17.235 1.00 28.80 265 TYR A C 1
ATOM 2050 O O . TYR A 1 265 ? -23.453 40.029 17.415 1.00 28.80 265 TYR A O 1
ATOM 2058 N N . PRO A 1 266 ? -25.406 39.261 18.224 1.00 29.55 266 PRO A N 1
ATOM 2059 C CA . PRO A 1 266 ? -25.057 39.463 19.616 1.00 29.55 266 PRO A CA 1
ATOM 2060 C C . PRO A 1 266 ? -24.454 38.178 20.202 1.00 29.55 266 PRO A C 1
ATOM 2062 O O . PRO A 1 266 ? -24.825 37.054 19.868 1.00 29.55 266 PRO A O 1
ATOM 2065 N N . ASN A 1 267 ? -23.492 38.385 21.089 1.00 35.88 267 ASN A N 1
ATOM 2066 C CA . ASN A 1 267 ? -22.768 37.384 21.864 1.00 35.88 267 ASN A CA 1
ATOM 2067 C C . ASN A 1 267 ? -23.699 36.699 22.892 1.00 35.88 267 ASN A C 1
ATOM 2069 O O . ASN A 1 267 ? -24.455 37.417 23.551 1.00 35.88 267 ASN A O 1
ATOM 2073 N N . PRO A 1 268 ? -23.589 35.377 23.138 1.00 33.62 268 PRO A N 1
ATOM 2074 C CA . PRO A 1 268 ? -23.992 34.835 24.431 1.00 33.62 268 PRO A CA 1
ATOM 2075 C C . PRO A 1 268 ? -22.890 34.010 25.118 1.00 33.62 268 PRO A C 1
ATOM 2077 O O . PRO A 1 268 ? -22.379 33.004 24.633 1.00 33.62 268 PRO A O 1
ATOM 2080 N N . THR A 1 269 ? -22.579 34.493 26.315 1.00 29.66 269 THR A N 1
ATOM 2081 C CA . THR A 1 269 ? -22.129 33.817 27.539 1.00 29.66 269 THR A CA 1
ATOM 2082 C C . THR A 1 269 ? -22.066 32.279 27.565 1.00 29.66 269 THR A C 1
ATOM 2084 O O . THR A 1 269 ? -23.075 31.583 27.611 1.00 29.66 269 THR A O 1
ATOM 2087 N N . ARG A 1 270 ? -20.827 31.791 27.704 1.00 34.44 270 ARG A N 1
ATOM 2088 C CA . ARG A 1 270 ? -20.310 30.820 28.692 1.00 34.44 270 ARG A CA 1
ATOM 2089 C C . ARG A 1 270 ? -21.338 29.897 29.380 1.00 34.44 270 ARG A C 1
ATOM 2091 O O . ARG A 1 270 ? -21.899 30.257 30.408 1.00 34.44 270 ARG A O 1
ATOM 2098 N N . THR A 1 271 ? -21.415 28.648 28.923 1.00 29.64 271 THR A N 1
ATOM 2099 C CA . THR A 1 271 ? -21.742 27.479 29.761 1.00 29.64 271 THR A CA 1
ATOM 2100 C C . THR A 1 271 ? -20.862 26.278 29.385 1.00 29.64 271 THR A C 1
ATOM 2102 O O . THR A 1 271 ? -20.316 26.187 28.290 1.00 29.64 271 THR A O 1
ATOM 2105 N N . SER A 1 272 ? -20.636 25.438 30.390 1.00 31.27 272 SER A N 1
ATOM 2106 C CA . SER A 1 272 ? -19.663 24.352 30.567 1.00 31.27 272 SER A CA 1
ATOM 2107 C C . SER A 1 272 ? -19.446 23.370 29.405 1.00 31.27 272 SER A C 1
ATOM 2109 O O . SER A 1 272 ? -20.379 22.708 28.959 1.00 31.27 272 SER A O 1
ATOM 2111 N N . THR A 1 273 ? -18.179 23.160 29.034 1.00 27.23 273 THR A N 1
ATOM 2112 C CA . THR A 1 273 ? -17.706 22.041 28.205 1.00 27.23 273 THR A CA 1
ATOM 2113 C C . THR A 1 273 ? -17.250 20.855 29.072 1.00 27.23 273 THR A C 1
ATOM 2115 O O . THR A 1 273 ? -16.471 21.053 30.008 1.00 27.23 273 THR A O 1
ATOM 2118 N N . PRO A 1 274 ? -17.659 19.607 28.770 1.00 28.17 274 PRO A N 1
ATOM 2119 C CA . PRO A 1 274 ? -17.016 18.422 29.324 1.00 28.17 274 PRO A CA 1
ATOM 2120 C C . PRO A 1 274 ? -15.660 18.209 28.636 1.00 28.17 274 PRO A C 1
ATOM 2122 O O . PRO A 1 274 ? -15.530 18.265 27.412 1.00 28.17 274 PRO A O 1
ATOM 2125 N N . THR A 1 275 ? -14.625 17.996 29.440 1.00 25.55 275 THR A N 1
ATOM 2126 C CA . THR A 1 275 ? -13.236 17.862 28.997 1.00 25.55 275 THR A CA 1
ATOM 2127 C C . THR A 1 275 ? -13.025 16.495 28.336 1.00 25.55 275 THR A C 1
ATOM 2129 O O . THR A 1 275 ? -12.825 15.489 29.011 1.00 25.55 275 THR A O 1
ATOM 2132 N N . PHE A 1 276 ? -13.052 16.435 27.003 1.00 27.22 276 PHE A N 1
ATOM 2133 C CA . PHE A 1 276 ? -12.546 15.279 26.260 1.00 27.22 276 PHE A CA 1
ATOM 2134 C C . PHE A 1 276 ? -11.019 15.358 26.186 1.00 27.22 276 PHE A C 1
ATOM 2136 O O . PHE A 1 276 ? -10.460 16.197 25.478 1.00 27.22 276 PHE A O 1
ATOM 2143 N N . SER A 1 277 ? -10.328 14.469 26.903 1.00 26.17 277 SER A N 1
ATOM 2144 C CA . SER A 1 277 ? -8.888 14.262 26.725 1.00 26.17 277 SER A CA 1
ATOM 2145 C C . SER A 1 277 ? -8.650 13.522 25.406 1.00 26.17 277 SER A C 1
ATOM 2147 O O . SER A 1 277 ? -8.560 12.298 25.354 1.00 26.17 277 SER A O 1
ATOM 2149 N N . THR A 1 278 ? -8.600 14.277 24.311 1.00 26.81 278 THR A N 1
ATOM 2150 C CA . THR A 1 278 ? -8.189 13.773 22.999 1.00 26.81 278 THR A CA 1
ATOM 2151 C C . THR A 1 278 ? -6.674 13.911 22.910 1.00 26.81 278 THR A C 1
ATOM 2153 O O . THR A 1 278 ? -6.153 15.022 22.817 1.00 26.81 278 THR A O 1
ATOM 2156 N N . ARG A 1 279 ? -5.935 12.798 22.933 1.00 26.16 279 ARG A N 1
ATOM 2157 C CA . ARG A 1 279 ? -4.514 12.813 22.554 1.00 26.16 279 ARG A CA 1
ATOM 2158 C C . ARG A 1 279 ? -4.417 12.844 21.030 1.00 26.16 279 ARG A C 1
ATOM 2160 O O . ARG A 1 279 ? -4.295 11.809 20.385 1.00 26.16 279 ARG A O 1
ATOM 2167 N N . VAL A 1 280 ? -4.492 14.043 20.456 1.00 25.80 280 VAL A N 1
ATOM 2168 C CA . VAL A 1 280 ? -4.162 14.281 19.046 1.00 25.80 280 VAL A CA 1
ATOM 2169 C C . VAL A 1 280 ? -2.641 14.264 18.913 1.00 25.80 280 VAL A C 1
ATOM 2171 O O . VAL A 1 280 ? -1.965 15.196 19.343 1.00 25.80 280 VAL A O 1
ATOM 2174 N N . PHE A 1 281 ? -2.078 13.217 18.316 1.00 27.56 281 PHE A N 1
ATOM 2175 C CA . PHE A 1 281 ? -0.684 13.251 17.878 1.00 27.56 281 PHE A CA 1
ATOM 2176 C C . PHE A 1 281 ? -0.614 13.924 16.503 1.00 27.56 281 PHE A C 1
ATOM 2178 O O . PHE A 1 281 ? -0.813 13.286 15.475 1.00 27.56 281 PHE A O 1
ATOM 2185 N N . SER A 1 282 ? -0.335 15.230 16.495 1.00 27.08 282 SER A N 1
ATOM 2186 C CA . SER A 1 282 ? 0.047 15.967 15.287 1.00 27.08 282 SER A CA 1
ATOM 2187 C C . SER A 1 282 ? 1.563 15.886 15.110 1.00 27.08 282 SER A C 1
ATOM 2189 O O . SER A 1 282 ? 2.327 16.445 15.899 1.00 27.08 282 SER A O 1
ATOM 2191 N N . ALA A 1 283 ? 2.020 15.164 14.088 1.00 33.47 283 ALA A N 1
ATOM 2192 C CA . ALA A 1 283 ? 3.419 15.160 13.682 1.00 33.47 283 ALA A CA 1
ATOM 2193 C C . ALA A 1 283 ? 3.654 16.307 12.693 1.00 33.47 283 ALA A C 1
ATOM 2195 O O . ALA A 1 283 ? 3.527 16.133 11.485 1.00 33.47 283 ALA A O 1
ATOM 2196 N N . SER A 1 284 ? 3.967 17.499 13.201 1.00 29.22 284 SER A N 1
ATOM 2197 C CA . SER A 1 284 ? 4.467 18.613 12.386 1.00 29.22 284 SER A CA 1
ATOM 2198 C C . SER A 1 284 ? 5.235 19.616 13.246 1.00 29.22 284 SER A C 1
ATOM 2200 O O . SER A 1 284 ? 4.659 20.556 13.788 1.00 29.22 284 SER A O 1
ATOM 2202 N N . ARG A 1 285 ? 6.559 19.454 13.338 1.00 27.03 285 ARG A N 1
ATOM 2203 C CA . ARG A 1 285 ? 7.471 20.598 13.477 1.00 27.03 285 ARG A CA 1
ATOM 2204 C C . ARG A 1 285 ? 8.701 20.392 12.587 1.00 27.03 285 ARG A C 1
ATOM 2206 O O . ARG A 1 285 ? 9.332 19.341 12.689 1.00 27.03 285 ARG A O 1
ATOM 2213 N N . PRO A 1 286 ? 9.037 21.361 11.721 1.00 29.17 286 PRO A N 1
ATOM 2214 C CA . PRO A 1 286 ? 10.275 21.347 10.957 1.00 29.17 286 PRO A CA 1
ATOM 2215 C C . PRO A 1 286 ? 11.465 21.644 11.877 1.00 29.17 286 PRO A C 1
ATOM 2217 O O . PRO A 1 286 ? 11.398 22.520 12.740 1.00 29.17 286 PRO A O 1
ATOM 2220 N N . LEU A 1 287 ? 12.558 20.908 11.680 1.00 29.61 287 LEU A N 1
ATOM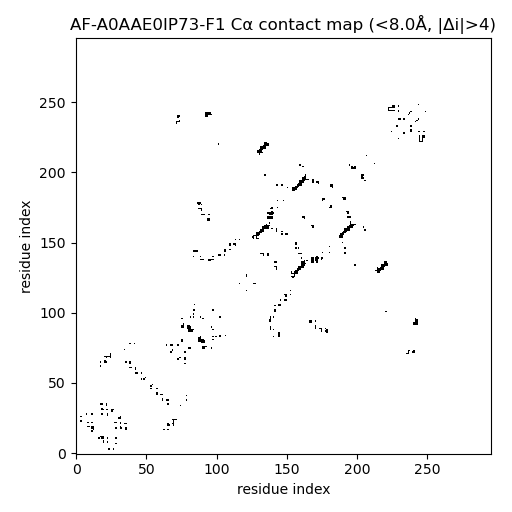 2221 C CA . LEU A 1 287 ? 13.862 21.208 12.264 1.00 29.61 287 LEU A CA 1
ATOM 2222 C C . LEU A 1 287 ? 14.384 22.505 11.635 1.00 29.61 287 LEU A C 1
ATOM 2224 O O . LEU A 1 287 ? 14.753 22.524 10.463 1.00 29.61 287 LEU A O 1
ATOM 2228 N N . THR A 1 288 ? 14.404 23.592 12.401 1.00 31.83 288 THR A N 1
ATOM 2229 C CA . THR A 1 288 ? 15.155 24.800 12.046 1.00 31.83 288 THR A CA 1
ATOM 2230 C C . THR A 1 288 ? 16.552 24.715 12.647 1.00 31.83 288 THR A C 1
ATOM 2232 O O . THR A 1 288 ? 16.697 24.635 13.867 1.00 31.83 288 THR A O 1
ATOM 2235 N N . ASN A 1 289 ? 17.559 24.747 11.773 1.00 35.34 289 ASN A N 1
ATOM 2236 C CA . ASN A 1 289 ? 18.966 24.968 12.097 1.00 35.34 289 ASN A CA 1
ATOM 2237 C C . ASN A 1 289 ? 19.158 26.254 12.919 1.00 35.34 289 ASN A C 1
ATOM 2239 O O . ASN A 1 289 ? 18.689 27.317 12.516 1.00 35.34 289 ASN A O 1
ATOM 2243 N N . ARG A 1 290 ? 19.906 26.130 14.015 1.00 32.88 290 ARG A N 1
ATOM 2244 C CA . ARG A 1 290 ? 20.676 27.163 14.730 1.00 32.88 290 ARG A CA 1
ATOM 2245 C C . ARG A 1 290 ? 21.775 26.410 15.482 1.00 32.88 290 ARG A C 1
ATOM 2247 O O . ARG A 1 290 ? 21.476 25.370 16.052 1.00 32.88 290 ARG A O 1
ATOM 2254 N N . ASP A 1 291 ? 23.031 26.801 15.578 1.00 32.09 291 ASP A N 1
ATOM 2255 C CA . ASP A 1 291 ? 23.862 27.815 14.944 1.00 32.09 291 ASP A CA 1
ATOM 2256 C C . ASP A 1 291 ? 25.296 27.305 15.160 1.00 32.09 291 ASP A C 1
ATOM 2258 O O . ASP A 1 291 ? 25.628 26.818 16.243 1.00 32.09 291 ASP A O 1
ATOM 2262 N N . ALA A 1 292 ? 26.146 27.402 14.141 1.00 36.09 292 ALA A N 1
ATOM 2263 C CA . ALA A 1 292 ? 27.589 27.317 14.306 1.00 36.09 292 ALA A CA 1
ATOM 2264 C C . ALA A 1 292 ? 28.127 28.749 14.367 1.00 36.09 292 ALA A C 1
ATOM 2266 O O . ALA A 1 292 ? 28.048 29.466 13.373 1.00 36.09 292 ALA A O 1
ATOM 2267 N N . SER A 1 293 ? 28.637 29.172 15.525 1.00 33.78 293 SER A N 1
ATOM 2268 C CA . SER A 1 293 ? 29.833 30.022 15.677 1.00 33.78 293 SER A CA 1
ATOM 2269 C C . SER A 1 293 ? 29.944 30.588 17.097 1.00 33.78 293 SER A C 1
ATOM 2271 O O . SER A 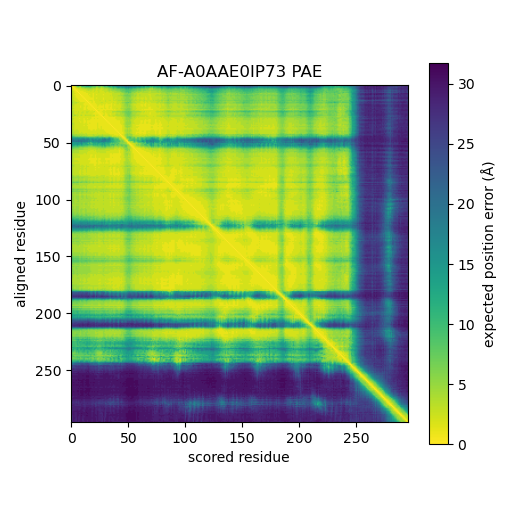1 293 ? 29.053 31.280 17.579 1.00 33.78 293 SER A O 1
ATOM 2273 N N . SER A 1 294 ? 31.092 30.328 17.732 1.00 32.62 294 SER A N 1
ATOM 2274 C CA . SER A 1 294 ? 32.015 31.341 18.276 1.00 32.62 294 SER A CA 1
ATOM 2275 C C . SER A 1 294 ? 32.610 30.954 19.638 1.00 32.62 294 SER A C 1
ATOM 2277 O O . SER A 1 294 ? 31.885 30.855 20.620 1.00 32.62 294 SER A O 1
ATOM 2279 N N . SER A 1 295 ? 33.952 30.886 19.662 1.00 38.47 295 SER A N 1
ATOM 2280 C CA . SER A 1 295 ? 34.856 31.167 20.802 1.00 38.47 295 SER A CA 1
ATOM 2281 C C . SER A 1 295 ? 34.806 30.185 21.989 1.00 38.47 295 SER A C 1
ATOM 2283 O O . SER A 1 295 ? 33.814 30.122 22.704 1.00 38.47 295 SER A O 1
ATOM 2285 N N . LYS A 1 296 ? 35.840 29.399 22.301 1.00 35.78 296 LYS A N 1
ATOM 2286 C CA . LYS A 1 296 ? 37.263 29.704 22.514 1.00 35.78 296 LYS A CA 1
ATOM 2287 C C . LYS A 1 296 ? 38.076 28.415 22.439 1.00 35.78 296 LYS A C 1
ATOM 2289 O O . LYS A 1 296 ? 37.496 27.356 22.768 1.00 35.78 296 LYS A O 1
#

Foldseek 3Di:
DDDDDVVQLVVQVVVPPLLSLLCVQQVHSVSSVVLLVLLLVLLVVVQPDPDPVSVVVSVVLSSVLSNCNSVLADSLQSSQWDDQPPATFGDHFAFDHDDPVNSVVLVVVLVVVVVCCVVPPAPDPPDDAAAEEEEQCGLVRSQQSSLVSCVVRHLHYETEYEHQDPVSQVNNVVRCVVRVVDDPPDDGNYDYHYDNADPPDPCRDPDDPPDPPDHNYYHYPAQDQAQVCLVPPDDPNCNPTYDDHPNNPDPPPPDDDDDDDDDDDDDDDDDDDDDDPDPDDDPDDDDDDDDDDDDD

pLDDT: mean 79.58, std 23.89, range [25.55, 98.56]

Nearest PDB structures (foldseek):
  1sg9-assembly2_B  TM=7.262E-01  e=1.334E-09  Thermotoga maritima
  1vq1-assembly1_A  TM=6.973E-01  e=1.258E-09  Thermotoga maritima MSB8
  1nv9-assembly1_A  TM=6.882E-01  e=7.712E-09  Thermotoga maritima
  6cca-assembly1_A  TM=6.032E-01  e=6.044E-03  Sorangium cellulosum
  6d6y-assembly1_A  TM=4.980E-01  e=3.570E-03  Moorena bouillonii

Secondary structure (DSSP, 8-state):
-PPPPHHHHHHHHHH-HHHHHHHHHHSSHHHHHHHHHHHHHHHHHT-----HHHHHHHHHHHHHHHHHHHTT--HHHHHSEEEETTEEEE--TTSPPP-HHHHHHHHHHHHHHHHHHHHS--SSSSPPPEEEEEET-TTSHHHHHHHHHHTTT-SEEEEEEEES-HHHHHHHHHHHHHTT-SPPSSS-EEEEEEEE--TTSSS-S---TTS----SEEEE------HHHHHHHS-HHHHHHSPPPGGGS------PPPP----PPPP-----------------------------

Organism: NCBI:txid314031

Sequence (296 aa):
MPRLPPSLFWQARSISPLAASLLKTCRDLPSALNELRWIREHVSSSSSSSSPSSKHHDRVVLHKLCARRARGEPLQYILGSQPFGDLDILCRRGVLIPRPETEAYTMKLARILQREARNHPYPQSPPPPVRIIDVCTGTGCIALQLFRSLQPIHPTLHVSGIDISPSAISLARANLVHNNLLPPTTTQTQTITFHKSDLFSPSPFPLPPNQSQKIDLLISNPPYISLPSYHTTTARSVRNHEPPSPSSQAPTSSTPPTTSSTSTYPNPTRTSTPTFSTRVFSASRPLTNRDASSSK

Mean predicted aligned error: 12.16 Å